Protein AF-0000000083320842 (afdb_homodimer)

Secondary structure (DSSP, 8-state):
---B-HHHHHHH--TT-EEEETTSS-EEEEETTEEEE-SSTTTTSBPB-BGGGGG--EEEE-----THHHHHHHHHHHHHHHHHHHHHHHHHHHHHHS--------/---B-HHHHHHH--TTEEEEETTSS-EEEEETTEEEE-SSTTTTSBPB-BGGGGG--EEEEE--SS---HHHHHHHHHHHHHHHHHHHHHHHHHHHHS--------

Nearest PDB structures (foldseek):
  8iav-assembly1_D  TM=3.280E-01  e=2.109E-01  Streptococcus pneumoniae R6
  4ip7-assembly1_D  TM=5.152E-01  e=1.715E+00  Homo sapiens
  8iav-assembly1_D  TM=3.487E-01  e=1.946E-01  Streptococcus pneumoniae R6
  4ip7-assembly1_D  TM=5.147E-01  e=1.619E+00  Homo sapiens
  2vgg-assembly1_A  TM=4.340E-01  e=2.211E+00  Homo sapiens

pLDDT: mean 87.92, std 16.2, range [32.59, 98.81]

Organism: Saccharibacillus brassicae (NCBI:txid2583377)

Radius of gyration: 20.64 Å; Cα contacts (8 Å, |Δi|>4): 346; chains: 2; bounding box: 32×93×51 Å

Sequence (212 aa):
MGWYTFGQMLHAIELGQVAEAADGERRMKLLPEGMVWLNGPYAGGVVRVQGYLFSDLWTIREDDPFEPALEERANWKRKQMEMLENQLFEQRARRFESPNIEEKTEMGWYTFGQMLHAIELGQVAEAADGERRMKLLPEGMVWLNGPYAGGVVRVQGYLFSDLWTIREDDPFEPALEERANWKRKQMEMLENQLFEQRARRFESPNIEEKTE

Structure (mmCIF, N/CA/C/O backbone):
data_AF-0000000083320842-model_v1
#
loop_
_entity.id
_entity.type
_entity.pdbx_description
1 polymer 'Uncharacterized protein'
#
loop_
_atom_site.group_PDB
_atom_site.id
_atom_site.type_symbol
_atom_site.label_atom_id
_atom_site.label_alt_id
_atom_site.label_comp_id
_atom_site.label_asym_id
_atom_site.label_entity_id
_atom_site.label_seq_id
_atom_site.pdbx_PDB_ins_code
_atom_site.Cartn_x
_atom_site.Cartn_y
_atom_site.Cartn_z
_atom_site.occupancy
_atom_site.B_iso_or_equiv
_atom_site.auth_seq_id
_atom_site.auth_comp_id
_atom_site.auth_asym_id
_atom_site.auth_atom_id
_atom_site.pdbx_PDB_model_num
ATOM 1 N N . MET A 1 1 ? 11.664 16.344 7 1 72.5 1 MET A N 1
ATOM 2 C CA . MET A 1 1 ? 10.641 15.312 6.844 1 72.5 1 MET A CA 1
ATOM 3 C C . MET A 1 1 ? 10.734 14.664 5.469 1 72.5 1 MET A C 1
ATOM 5 O O . MET A 1 1 ? 11.031 15.336 4.48 1 72.5 1 MET A O 1
ATOM 9 N N . GLY A 1 2 ? 10.703 13.25 5.367 1 89.81 2 GLY A N 1
ATOM 10 C CA . GLY A 1 2 ? 10.883 12.555 4.102 1 89.81 2 GLY A CA 1
ATOM 11 C C . GLY A 1 2 ? 9.578 12.336 3.357 1 89.81 2 GLY A C 1
ATOM 12 O O . GLY A 1 2 ? 8.508 12.273 3.971 1 89.81 2 GLY A O 1
ATOM 13 N N . TRP A 1 3 ? 9.609 12.562 2.137 1 95.38 3 TRP A N 1
ATOM 14 C CA . TRP A 1 3 ? 8.484 12.273 1.253 1 95.38 3 TRP A CA 1
ATOM 15 C C . TRP A 1 3 ? 8.539 10.836 0.744 1 95.38 3 TRP A C 1
ATOM 17 O O . TRP A 1 3 ? 9.617 10.336 0.408 1 95.38 3 TRP A O 1
ATOM 27 N N . TYR A 1 4 ? 7.383 10.258 0.707 1 97.5 4 TYR A N 1
ATOM 28 C CA . TYR A 1 4 ? 7.242 8.867 0.298 1 97.5 4 TYR A CA 1
ATOM 29 C C . TYR A 1 4 ? 6.207 8.719 -0.811 1 97.5 4 TYR A C 1
ATOM 31 O O . TYR A 1 4 ? 5.172 9.391 -0.792 1 97.5 4 TYR A O 1
ATOM 39 N N . THR A 1 5 ? 6.512 7.805 -1.717 1 97.75 5 THR A N 1
ATOM 40 C CA . THR A 1 5 ? 5.406 7.309 -2.527 1 97.75 5 THR A CA 1
ATOM 41 C C . THR A 1 5 ? 4.453 6.465 -1.685 1 97.75 5 THR A C 1
ATOM 43 O O . THR A 1 5 ? 4.746 6.16 -0.526 1 97.75 5 THR A O 1
ATOM 46 N N . PHE A 1 6 ? 3.303 6.152 -2.234 1 98.38 6 PHE A N 1
ATOM 47 C CA . PHE A 1 6 ? 2.311 5.371 -1.508 1 98.38 6 PHE A CA 1
ATOM 48 C C . PHE A 1 6 ? 2.904 4.047 -1.035 1 98.38 6 PHE A C 1
ATOM 50 O O . PHE A 1 6 ? 2.785 3.693 0.139 1 98.38 6 PHE A O 1
ATOM 57 N N . GLY A 1 7 ? 3.547 3.297 -1.956 1 98.19 7 GLY A N 1
ATOM 58 C CA . GLY A 1 7 ? 4.18 2.041 -1.583 1 98.19 7 GLY A CA 1
ATOM 59 C C . GLY A 1 7 ? 5.262 2.207 -0.534 1 98.19 7 GLY A C 1
ATOM 60 O O . GLY A 1 7 ? 5.332 1.434 0.423 1 98.19 7 GLY A O 1
ATOM 61 N N . GLN A 1 8 ? 6.152 3.17 -0.696 1 97.75 8 GLN A N 1
ATOM 62 C CA . GLN A 1 8 ? 7.215 3.441 0.27 1 97.75 8 GLN A CA 1
ATOM 63 C C . GLN A 1 8 ? 6.637 3.777 1.642 1 97.75 8 GLN A C 1
ATOM 65 O O . GLN A 1 8 ? 7.16 3.34 2.666 1 97.75 8 GLN A O 1
ATOM 70 N N . MET A 1 9 ? 5.566 4.566 1.583 1 98.5 9 MET A N 1
ATOM 71 C CA . MET A 1 9 ? 4.906 4.957 2.826 1 98.5 9 MET A CA 1
ATOM 72 C C . MET A 1 9 ? 4.363 3.736 3.561 1 98.5 9 MET A C 1
ATOM 74 O O . MET A 1 9 ? 4.582 3.578 4.762 1 98.5 9 MET A O 1
ATOM 78 N N . LEU A 1 10 ? 3.723 2.873 2.838 1 98.31 10 LEU A N 1
ATOM 79 C CA . LEU A 1 10 ? 3.141 1.681 3.443 1 98.31 10 LEU A CA 1
ATOM 80 C C . LEU A 1 10 ? 4.23 0.761 3.986 1 98.31 10 LEU A C 1
ATOM 82 O O . LEU A 1 10 ? 3.986 -0.02 4.91 1 98.31 10 LEU A O 1
ATOM 86 N N . HIS A 1 11 ? 5.402 0.859 3.457 1 97.25 11 HIS A N 1
ATOM 87 C CA . HIS A 1 11 ? 6.523 0.055 3.924 1 97.25 11 HIS A CA 1
ATOM 88 C C . HIS A 1 11 ? 7.125 0.633 5.199 1 97.25 11 HIS A C 1
ATOM 90 O O . HIS A 1 11 ? 7.602 -0.112 6.062 1 97.25 11 HIS A O 1
ATOM 96 N N . ALA A 1 12 ? 6.988 1.879 5.355 1 96.81 12 ALA A N 1
ATOM 97 C CA . ALA A 1 12 ? 7.734 2.562 6.41 1 96.81 12 ALA A CA 1
ATOM 98 C C . ALA A 1 12 ? 6.84 2.854 7.609 1 96.81 12 ALA A C 1
ATOM 100 O O . ALA A 1 12 ? 7.328 2.988 8.734 1 96.81 12 ALA A O 1
ATOM 101 N N . ILE A 1 13 ? 5.566 2.99 7.402 1 96.56 13 ILE A N 1
ATOM 102 C CA . ILE A 1 13 ? 4.676 3.498 8.438 1 96.56 13 ILE A CA 1
ATOM 103 C C . ILE A 1 13 ? 4.539 2.465 9.555 1 96.56 13 ILE A C 1
ATOM 105 O O . ILE A 1 13 ? 4.516 1.26 9.297 1 96.56 13 ILE A O 1
ATOM 109 N N . GLU A 1 14 ? 4.449 2.957 10.727 1 94.75 14 GLU A N 1
ATOM 110 C CA . GLU A 1 14 ? 4.277 2.107 11.906 1 94.75 14 GLU A CA 1
ATOM 111 C C . GLU A 1 14 ? 2.896 2.301 12.523 1 94.75 14 GLU A C 1
ATOM 113 O O . GLU A 1 14 ? 2.236 3.314 12.289 1 94.75 14 GLU A O 1
ATOM 118 N N . LEU A 1 15 ? 2.549 1.3 13.305 1 94.88 15 LEU A N 1
ATOM 119 C CA . LEU A 1 15 ? 1.25 1.329 13.969 1 94.88 15 LEU A CA 1
ATOM 120 C C . LEU A 1 15 ? 1.064 2.629 14.742 1 94.88 15 LEU A C 1
ATOM 122 O O . LEU A 1 15 ? 1.944 3.033 15.5 1 94.88 15 LEU A O 1
ATOM 126 N N . GLY A 1 16 ? -0.055 3.225 14.484 1 93.38 16 GLY A N 1
ATOM 127 C CA . GLY A 1 16 ? -0.404 4.434 15.219 1 93.38 16 GLY A CA 1
ATOM 128 C C . GLY A 1 16 ? 0.064 5.699 14.523 1 93.38 16 GLY A C 1
ATOM 129 O O . GLY A 1 16 ? -0.378 6.801 14.867 1 93.38 16 GLY A O 1
ATOM 130 N N . GLN A 1 17 ? 0.941 5.598 13.578 1 95.25 17 GLN A N 1
ATOM 131 C CA . GLN A 1 17 ? 1.424 6.766 12.852 1 95.25 17 GLN A CA 1
ATOM 132 C C . GLN A 1 17 ? 0.416 7.211 11.797 1 95.25 17 GLN A C 1
ATOM 134 O O . GLN A 1 17 ? -0.446 6.43 11.383 1 95.25 17 GLN A O 1
ATOM 139 N N . VAL A 1 18 ? 0.536 8.422 11.445 1 96.75 18 VAL A N 1
ATOM 140 C CA . VAL A 1 18 ? -0.376 9.055 10.5 1 96.75 18 VAL A CA 1
ATOM 141 C C . VAL A 1 18 ? 0.375 9.414 9.219 1 96.75 18 VAL A C 1
ATOM 143 O O . VAL A 1 18 ? 1.494 9.93 9.273 1 96.75 18 VAL A O 1
ATOM 146 N N . ALA A 1 19 ? -0.209 9.117 8.117 1 97.88 19 ALA A N 1
ATOM 147 C CA . ALA A 1 19 ? 0.26 9.586 6.812 1 97.88 19 ALA A CA 1
ATOM 148 C C . ALA A 1 19 ? -0.554 10.781 6.328 1 97.88 19 ALA A C 1
ATOM 150 O O . ALA A 1 19 ? -1.785 10.766 6.383 1 97.88 19 ALA A O 1
ATOM 151 N N . GLU A 1 20 ? 0.12 11.727 5.848 1 97.19 20 GLU A N 1
ATOM 152 C CA . GLU A 1 20 ? -0.525 12.914 5.289 1 97.19 20 GLU A CA 1
ATOM 153 C C . GLU A 1 20 ? -0.107 13.141 3.84 1 97.19 20 GLU A C 1
ATOM 155 O O . GLU A 1 20 ? 1.086 13.188 3.533 1 97.19 20 GLU A O 1
ATOM 160 N N . ALA A 1 21 ? -1.081 13.281 2.988 1 97.31 21 ALA A N 1
ATOM 161 C CA . ALA A 1 21 ? -0.789 13.539 1.579 1 97.31 21 ALA A CA 1
ATOM 162 C C . ALA A 1 21 ? -0.193 14.93 1.385 1 97.31 21 ALA A C 1
ATOM 164 O O . ALA A 1 21 ? -0.424 15.828 2.195 1 97.31 21 ALA A O 1
ATOM 165 N N . ALA A 1 22 ? 0.509 15.094 0.332 1 95.56 22 ALA A N 1
ATOM 166 C CA . ALA A 1 22 ? 1.183 16.359 0.019 1 95.56 22 ALA A CA 1
ATOM 167 C C . ALA A 1 22 ? 0.179 17.5 -0.104 1 95.56 22 ALA A C 1
ATOM 169 O O . ALA A 1 22 ? 0.532 18.656 0.083 1 95.56 22 ALA A O 1
ATOM 170 N N . ASP A 1 23 ? -1.055 17.109 -0.422 1 91.75 23 ASP A N 1
ATOM 171 C CA . ASP A 1 23 ? -2.07 18.156 -0.562 1 91.75 23 ASP A CA 1
ATOM 172 C C . ASP A 1 23 ? -2.494 18.688 0.801 1 91.75 23 ASP A C 1
ATOM 174 O O . ASP A 1 23 ? -3.223 19.688 0.882 1 91.75 23 ASP A O 1
ATOM 178 N N . GLY A 1 24 ? -2.123 18.062 1.891 1 91.44 24 GLY A N 1
ATOM 179 C CA . GLY A 1 24 ? -2.406 18.516 3.242 1 91.44 24 GLY A CA 1
ATOM 180 C C . GLY A 1 24 ? -3.836 18.25 3.674 1 91.44 24 GLY A C 1
ATOM 181 O O . GLY A 1 24 ? -4.246 18.641 4.766 1 91.44 24 GLY A O 1
ATOM 182 N N . GLU A 1 25 ? -4.594 17.578 2.854 1 93.62 25 GLU A N 1
ATOM 183 C CA . GLU A 1 25 ? -6.016 17.375 3.115 1 93.62 25 GLU A CA 1
ATOM 184 C C . GLU A 1 25 ? -6.32 15.93 3.471 1 93.62 25 GLU A C 1
ATOM 186 O O . GLU A 1 25 ? -7.121 15.656 4.367 1 93.62 25 GLU A O 1
ATOM 191 N N . ARG A 1 26 ? -5.668 15.086 2.887 1 97.44 26 ARG A N 1
ATOM 192 C CA . ARG A 1 26 ? -5.961 13.672 3.066 1 97.44 26 ARG A CA 1
ATOM 193 C C . ARG A 1 26 ? -5 13.031 4.066 1 97.44 26 ARG A C 1
ATOM 195 O O . ARG A 1 26 ? -3.783 13.164 3.934 1 97.44 26 ARG A O 1
ATOM 202 N N . ARG A 1 27 ? -5.578 12.367 5.066 1 97.88 27 ARG A N 1
ATOM 203 C CA . ARG A 1 27 ? -4.809 11.703 6.113 1 97.88 27 ARG A CA 1
ATOM 204 C C . ARG A 1 27 ? -5.312 10.281 6.352 1 97.88 27 ARG A C 1
ATOM 206 O O . ARG A 1 27 ? -6.52 10.039 6.324 1 97.88 27 ARG A O 1
ATOM 213 N N . MET A 1 28 ? -4.406 9.484 6.59 1 98.12 28 MET A N 1
ATOM 214 C CA . MET A 1 28 ? -4.723 8.109 6.984 1 98.12 28 MET A CA 1
ATOM 215 C C . MET A 1 28 ? -3.834 7.656 8.133 1 98.12 28 MET A C 1
ATOM 217 O O . MET A 1 28 ? -2.756 8.211 8.352 1 98.12 28 MET A O 1
ATOM 221 N N . LYS A 1 29 ? -4.316 6.719 8.836 1 97.56 29 LYS A N 1
ATOM 222 C CA . LYS A 1 29 ? -3.613 6.191 10 1 97.56 29 LYS A CA 1
ATOM 223 C C . LYS A 1 29 ? -3.531 4.668 9.953 1 97.56 29 LYS A C 1
ATOM 225 O O . LYS A 1 29 ? -4.5 4.004 9.578 1 97.56 29 LYS A O 1
ATOM 230 N N . LEU A 1 30 ? -2.371 4.191 10.367 1 97.12 30 LEU A N 1
ATOM 231 C CA . LEU A 1 30 ? -2.256 2.738 10.453 1 97.12 30 LEU A CA 1
ATOM 232 C C . LEU A 1 30 ? -2.781 2.23 11.789 1 97.12 30 LEU A C 1
ATOM 234 O O . LEU A 1 30 ? -2.248 2.58 12.844 1 97.12 30 LEU A O 1
ATOM 238 N N . LEU A 1 31 ? -3.779 1.475 11.695 1 95.44 31 LEU A N 1
ATOM 239 C CA . LEU A 1 31 ? -4.371 0.757 12.812 1 95.44 31 LEU A CA 1
ATOM 240 C C . LEU A 1 31 ? -4.27 -0.751 12.609 1 95.44 31 LEU A C 1
ATOM 242 O O . LEU A 1 31 ? -3.908 -1.213 11.531 1 95.44 31 LEU A O 1
ATOM 246 N N . PRO A 1 32 ? -4.508 -1.527 13.664 1 94.31 32 PRO A N 1
ATOM 247 C CA . PRO A 1 32 ? -4.41 -2.98 13.508 1 94.31 32 PRO A CA 1
ATOM 248 C C . PRO A 1 32 ? -5.301 -3.518 12.391 1 94.31 32 PRO A C 1
ATOM 250 O O . PRO A 1 32 ? -4.938 -4.484 11.719 1 94.31 32 PRO A O 1
ATOM 253 N N . GLU A 1 33 ? -6.422 -2.922 12.164 1 96.44 33 GLU A N 1
ATOM 254 C CA . GLU A 1 33 ? -7.359 -3.389 11.148 1 96.44 33 GLU A CA 1
ATOM 255 C C . GLU A 1 33 ? -6.867 -3.051 9.75 1 96.44 33 GLU A C 1
ATOM 257 O O . GLU A 1 33 ? -7.34 -3.621 8.766 1 96.44 33 GLU A O 1
ATOM 262 N N . GLY A 1 34 ? -5.965 -2.084 9.617 1 97.75 34 GLY A N 1
ATOM 263 C CA . GLY A 1 34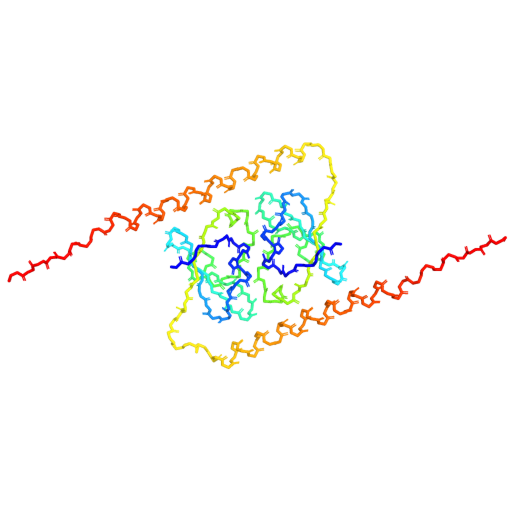 ? -5.43 -1.646 8.336 1 97.75 34 GLY A CA 1
ATOM 264 C C . GLY A 1 34 ? -5.234 -0.143 8.25 1 97.75 34 GLY A C 1
ATOM 265 O O . GLY A 1 34 ? -5.176 0.538 9.281 1 97.75 34 GLY A O 1
ATOM 266 N N . MET A 1 35 ? -4.945 0.377 7.09 1 98.44 35 MET A N 1
ATOM 267 C CA . MET A 1 35 ? -4.875 1.818 6.867 1 98.44 35 MET A CA 1
ATOM 268 C C . MET A 1 35 ? -6.27 2.432 6.832 1 98.44 35 MET A C 1
ATOM 270 O O . MET A 1 35 ? -7.113 2.023 6.027 1 98.44 35 MET A O 1
ATOM 274 N N . VAL A 1 36 ? -6.477 3.418 7.668 1 98.62 36 VAL A N 1
ATOM 275 C CA . VAL A 1 36 ? -7.809 3.994 7.797 1 98.62 36 VAL A CA 1
ATOM 276 C C . VAL A 1 36 ? -7.766 5.484 7.461 1 98.62 36 VAL A C 1
ATOM 278 O O . VAL A 1 36 ? -6.895 6.211 7.949 1 98.62 36 VAL A O 1
ATOM 281 N N . TRP A 1 37 ? -8.711 5.859 6.645 1 98.62 37 TRP A N 1
ATOM 282 C CA . TRP A 1 37 ? -8.859 7.285 6.371 1 98.62 37 TRP A CA 1
ATOM 283 C C . TRP A 1 37 ? -9.281 8.039 7.625 1 98.62 37 TRP A C 1
ATOM 285 O O . TRP A 1 37 ? -10.195 7.621 8.328 1 98.62 37 TRP A O 1
ATOM 295 N N . LEU A 1 38 ? -8.68 9.164 7.852 1 97.31 38 LEU A N 1
ATOM 296 C CA . LEU A 1 38 ? -9.023 9.961 9.023 1 97.31 38 LEU A CA 1
ATOM 297 C C . LEU A 1 38 ? -10.023 11.055 8.664 1 97.31 38 LEU A C 1
ATOM 299 O O . LEU A 1 38 ? -10.719 11.578 9.539 1 97.31 38 LEU A O 1
ATOM 303 N N . ASN A 1 39 ? -10.062 11.414 7.43 1 96.75 39 ASN A N 1
ATOM 304 C CA . ASN A 1 39 ? -10.93 12.5 6.988 1 96.75 39 ASN A CA 1
ATOM 305 C C . ASN A 1 39 ? -11.445 12.266 5.57 1 96.75 39 ASN A C 1
ATOM 307 O O . ASN A 1 39 ? -11.148 11.242 4.957 1 96.75 39 ASN A O 1
ATOM 311 N N . GLY A 1 40 ? -12.398 13.211 5.133 1 93.62 40 GLY A N 1
ATOM 312 C CA . GLY A 1 40 ? -12.969 13.078 3.803 1 93.62 40 GLY A CA 1
ATOM 313 C C . GLY A 1 40 ? -14.195 12.188 3.762 1 93.62 40 GLY A C 1
ATOM 314 O O . GLY A 1 40 ? -14.68 11.742 4.805 1 93.62 40 GLY A O 1
ATOM 315 N N . PRO A 1 41 ? -14.609 11.883 2.592 1 94.19 41 PRO A N 1
ATOM 316 C CA . PRO A 1 41 ? -15.852 11.133 2.426 1 94.19 41 PRO A CA 1
ATOM 317 C C . PRO A 1 41 ? -15.742 9.688 2.908 1 94.19 41 PRO A C 1
ATOM 319 O O . PRO A 1 41 ? -16.766 9.062 3.223 1 94.19 41 PRO A O 1
ATOM 322 N N . TYR A 1 42 ? -14.57 9.188 3.023 1 95.44 42 TYR A N 1
ATOM 323 C CA . TYR A 1 42 ? -14.391 7.793 3.414 1 95.44 42 TYR A CA 1
ATOM 324 C C . TYR A 1 42 ? -13.812 7.691 4.82 1 95.44 42 TYR A C 1
ATOM 326 O O . TYR A 1 42 ? -13.289 6.645 5.211 1 95.44 42 TYR A O 1
ATOM 334 N N . ALA A 1 43 ? -13.906 8.742 5.539 1 97.12 43 ALA A N 1
ATOM 335 C CA . ALA A 1 43 ? -13.375 8.773 6.898 1 97.12 43 ALA A CA 1
ATOM 336 C C . ALA A 1 43 ? -13.867 7.578 7.707 1 97.12 43 ALA A C 1
ATOM 338 O O . ALA A 1 43 ? -15.055 7.246 7.676 1 97.12 43 ALA A O 1
ATOM 339 N N . GLY A 1 44 ? -12.875 6.973 8.383 1 97.5 44 GLY A N 1
ATOM 340 C CA . GLY A 1 44 ? -13.211 5.828 9.211 1 97.5 44 GLY A CA 1
ATOM 341 C C . GLY A 1 44 ? -13.148 4.508 8.469 1 97.5 44 GLY A C 1
ATOM 342 O O . GLY A 1 44 ? -13.141 3.441 9.086 1 97.5 44 GLY A O 1
ATOM 343 N N . GLY A 1 45 ? -13.148 4.562 7.133 1 98.12 45 GLY A N 1
ATOM 344 C CA . GLY A 1 45 ? -13.078 3.355 6.324 1 98.12 45 GLY A CA 1
ATOM 345 C C . GLY A 1 45 ? -11.656 2.953 5.984 1 98.12 45 GLY A C 1
ATOM 346 O O . GLY A 1 45 ? -10.75 3.789 5.996 1 98.12 45 GLY A O 1
ATOM 347 N N . VAL A 1 46 ? -11.516 1.693 5.68 1 98.69 46 VAL A N 1
ATOM 348 C CA . VAL A 1 46 ? -10.211 1.181 5.281 1 98.69 46 VAL A CA 1
ATOM 349 C C . VAL A 1 46 ? -9.867 1.669 3.875 1 98.69 46 VAL A C 1
ATOM 351 O O . VAL A 1 46 ? -10.719 1.648 2.982 1 98.69 46 VAL A O 1
ATOM 354 N N . VAL A 1 47 ? -8.688 2.076 3.705 1 98.81 47 VAL A N 1
ATOM 355 C CA . VAL A 1 47 ? -8.211 2.646 2.447 1 98.81 47 VAL A CA 1
ATOM 356 C C . VAL A 1 47 ? -8.273 1.59 1.346 1 98.81 47 VAL A C 1
ATOM 358 O O . VAL A 1 47 ? -7.832 0.453 1.542 1 98.81 47 VAL A O 1
ATOM 361 N N . ARG A 1 48 ? -8.828 1.958 0.223 1 98.69 48 ARG A N 1
ATOM 362 C CA . ARG A 1 48 ? -8.75 1.162 -0.998 1 98.69 48 ARG A CA 1
ATOM 363 C C . ARG A 1 48 ? -7.574 1.606 -1.865 1 98.69 48 ARG A C 1
ATOM 365 O O . ARG A 1 48 ? -7.336 2.805 -2.031 1 98.69 48 ARG A O 1
ATOM 372 N N . VAL A 1 49 ? -6.863 0.639 -2.398 1 98.69 49 VAL A N 1
ATOM 373 C CA . VAL A 1 49 ? -5.684 0.97 -3.189 1 98.69 49 VAL A CA 1
ATOM 374 C C . VAL A 1 49 ? -6.105 1.423 -4.586 1 98.69 49 VAL A C 1
ATOM 376 O O . VAL A 1 49 ? -5.867 0.722 -5.57 1 98.69 49 VAL A O 1
ATOM 379 N N . GLN A 1 50 ? -6.621 2.6 -4.621 1 98.06 50 GLN A N 1
ATOM 380 C CA . GLN A 1 50 ? -7.066 3.211 -5.871 1 98.06 50 GLN A CA 1
ATOM 381 C C . GLN A 1 50 ? -5.879 3.707 -6.691 1 98.06 50 GLN A C 1
ATOM 383 O O . GLN A 1 50 ? -4.82 4.016 -6.141 1 98.06 50 GLN A O 1
ATOM 388 N N . GLY A 1 51 ? -6.082 3.83 -7.941 1 96.75 51 GLY A N 1
ATOM 389 C CA . GLY A 1 51 ? -5.023 4.176 -8.875 1 96.75 51 GLY A CA 1
ATOM 390 C C . GLY A 1 51 ? -4.355 5.5 -8.555 1 96.75 51 GLY A C 1
ATOM 391 O O . GLY A 1 51 ? -3.139 5.641 -8.695 1 96.75 51 GLY A O 1
ATOM 392 N N . TYR A 1 52 ? -5.129 6.445 -8.117 1 95.88 52 TYR A N 1
ATOM 393 C CA . TYR A 1 52 ? -4.59 7.781 -7.898 1 95.88 52 TYR A CA 1
ATOM 394 C C . TYR A 1 52 ? -3.6 7.789 -6.738 1 95.88 52 TYR A C 1
ATOM 396 O O . TYR A 1 52 ? -2.756 8.68 -6.641 1 95.88 52 TYR A O 1
ATOM 404 N N . LEU A 1 53 ? -3.652 6.855 -5.871 1 97.38 53 LEU A N 1
ATOM 405 C CA . LEU A 1 53 ? -2.756 6.812 -4.719 1 97.38 53 LEU A CA 1
ATOM 406 C C . LEU A 1 53 ? -1.312 6.598 -5.164 1 97.38 53 LEU A C 1
ATOM 408 O O . LEU A 1 53 ? -0.378 6.992 -4.461 1 97.38 53 LEU A O 1
ATOM 412 N N . PHE A 1 54 ? -1.085 6.039 -6.34 1 96.75 54 PHE A N 1
ATOM 413 C CA . PHE A 1 54 ? 0.25 5.75 -6.848 1 96.75 54 PHE A CA 1
ATOM 414 C C . PHE A 1 54 ? 0.936 7.027 -7.32 1 96.75 54 PHE A C 1
ATOM 416 O O . PHE A 1 54 ? 2.146 7.039 -7.555 1 96.75 54 PHE A O 1
ATOM 423 N N . SER A 1 55 ? 0.212 8.047 -7.398 1 96 55 SER A N 1
ATOM 424 C CA . SER A 1 55 ? 0.782 9.312 -7.848 1 96 55 SER A CA 1
ATOM 425 C C . SER A 1 55 ? 0.811 10.344 -6.715 1 96 55 SER A C 1
ATOM 427 O O . SER A 1 55 ? 0.993 11.531 -6.961 1 96 55 SER A O 1
ATOM 429 N N . ASP A 1 56 ? 0.578 9.953 -5.559 1 96.62 56 ASP A N 1
ATOM 430 C CA . ASP A 1 56 ? 0.576 10.859 -4.414 1 96.62 56 ASP A CA 1
ATOM 431 C C . ASP A 1 56 ? 1.865 10.727 -3.605 1 96.62 56 ASP A C 1
ATOM 433 O O . ASP A 1 56 ? 2.379 9.617 -3.424 1 96.62 56 ASP A O 1
ATOM 437 N N . LEU A 1 57 ? 2.262 11.797 -3.041 1 97.69 57 LEU A N 1
ATOM 438 C CA . LEU A 1 57 ? 3.338 11.812 -2.057 1 97.69 57 LEU A CA 1
ATOM 439 C C . LEU A 1 57 ? 2.777 11.922 -0.642 1 97.69 57 LEU A C 1
ATOM 441 O O . LEU A 1 57 ? 1.754 12.57 -0.426 1 97.69 57 LEU A O 1
ATOM 445 N N . TRP A 1 58 ? 3.445 11.383 0.198 1 97.69 58 TRP A N 1
ATOM 446 C CA . TRP A 1 58 ? 2.99 11.328 1.583 1 97.69 58 TRP A CA 1
ATOM 447 C C . TRP A 1 58 ? 4.133 11.648 2.545 1 97.69 58 TRP A C 1
ATOM 449 O O . TRP A 1 58 ? 5.301 11.438 2.219 1 97.69 58 TRP A O 1
ATOM 459 N N . THR A 1 59 ? 3.842 12.117 3.715 1 97.31 59 THR A N 1
ATOM 460 C CA . THR A 1 59 ? 4.719 12.172 4.879 1 97.31 59 THR A CA 1
ATOM 461 C C . THR A 1 59 ? 4.148 11.328 6.023 1 97.31 59 THR A C 1
ATOM 463 O O . THR A 1 59 ? 2.957 11.023 6.043 1 97.31 59 THR A O 1
ATOM 466 N N . ILE A 1 60 ? 4.965 10.945 6.852 1 96.94 60 ILE A N 1
ATOM 467 C CA . ILE A 1 60 ? 4.562 10.18 8.023 1 96.94 60 ILE A CA 1
ATOM 468 C C . ILE A 1 60 ? 4.836 10.984 9.289 1 96.94 60 ILE A C 1
ATOM 470 O O . ILE A 1 60 ? 5.906 11.578 9.438 1 96.94 60 ILE A O 1
ATOM 474 N N . ARG A 1 61 ? 3.898 10.992 10.141 1 94 61 ARG A N 1
ATOM 475 C CA . ARG A 1 61 ? 4.074 11.688 11.414 1 94 61 ARG A CA 1
ATOM 476 C C . ARG A 1 61 ? 3.504 10.867 12.57 1 94 61 ARG A C 1
ATOM 478 O O . ARG A 1 61 ? 2.705 9.953 12.352 1 94 61 ARG A O 1
ATOM 485 N N . GLU A 1 62 ? 4.094 11.211 13.719 1 91.19 62 GLU A N 1
ATOM 486 C CA . GLU A 1 62 ? 3.531 10.617 14.93 1 91.19 62 GLU A CA 1
ATOM 487 C C . GLU A 1 62 ? 2.189 11.258 15.289 1 91.19 62 GLU A C 1
ATOM 489 O O . GLU A 1 62 ? 2.021 12.469 15.156 1 91.19 62 GLU A O 1
ATOM 494 N N . ASP A 1 63 ? 1.268 10.312 15.484 1 82.75 63 ASP A N 1
ATOM 495 C CA . ASP A 1 63 ? 0.059 10.898 16.062 1 82.75 63 ASP A CA 1
ATOM 496 C C . ASP A 1 63 ? 0.283 11.305 17.516 1 82.75 63 ASP A C 1
ATOM 498 O O . ASP A 1 63 ? 1.426 11.461 17.953 1 82.75 63 ASP A O 1
ATOM 502 N N . ASP A 1 64 ? -0.694 10.992 18.516 1 69.44 64 ASP A N 1
ATOM 503 C CA . ASP A 1 64 ? -0.501 11.281 19.922 1 69.44 64 ASP A CA 1
ATOM 504 C C . ASP A 1 64 ? 0.463 10.289 20.562 1 69.44 64 ASP A C 1
ATOM 506 O O . ASP A 1 64 ? 0.215 9.078 20.562 1 69.44 64 ASP A O 1
ATOM 510 N N . PRO A 1 65 ? 1.729 10.758 20.875 1 63.31 65 PRO A N 1
ATOM 511 C CA . PRO A 1 65 ? 2.781 9.883 21.391 1 63.31 65 PRO A CA 1
ATOM 512 C C . PRO A 1 65 ? 2.387 9.195 22.688 1 63.31 65 PRO A C 1
ATOM 514 O O . PRO A 1 65 ? 3.244 8.641 23.391 1 63.31 65 PRO A O 1
ATOM 517 N N . PHE A 1 66 ? 1.209 9.039 23.047 1 56.81 66 PHE A N 1
ATOM 518 C CA . PHE A 1 66 ? 1.01 8.461 24.375 1 56.81 66 PHE A CA 1
ATOM 519 C C . PHE A 1 66 ? 1.546 7.039 24.438 1 56.81 66 PHE A C 1
ATOM 521 O O . PHE A 1 66 ? 1.619 6.355 23.406 1 56.81 66 PHE A O 1
ATOM 528 N N . GLU A 1 67 ? 2.168 6.539 25.641 1 61.66 67 GLU A N 1
ATOM 529 C CA . GLU A 1 67 ? 2.9 5.383 26.156 1 61.66 67 GLU A CA 1
ATOM 530 C C . GLU A 1 67 ? 2.277 4.078 25.672 1 61.66 67 GLU A C 1
ATOM 532 O O . GLU A 1 67 ? 2.984 3.182 25.203 1 61.66 67 GLU A O 1
ATOM 537 N N . PRO A 1 68 ? 1.062 3.666 26.047 1 59.94 68 PRO A N 1
ATOM 538 C CA . PRO A 1 68 ? 0.536 2.354 25.672 1 59.94 68 PRO A CA 1
ATOM 539 C C . PRO A 1 68 ? 0.68 2.068 24.172 1 59.94 68 PRO A C 1
ATOM 541 O O . PRO A 1 68 ? 0.939 0.928 23.781 1 59.94 68 PRO A O 1
ATOM 544 N N . ALA A 1 69 ? 0.96 3.07 23.469 1 69.75 69 ALA A N 1
ATOM 545 C CA . ALA A 1 69 ? 1.005 2.943 22.016 1 69.75 69 ALA A CA 1
ATOM 546 C C . ALA A 1 69 ? 2.367 2.436 21.547 1 69.75 69 ALA A C 1
ATOM 548 O O . ALA A 1 69 ? 2.453 1.657 20.594 1 69.75 69 ALA A O 1
ATOM 549 N N . LEU A 1 70 ? 3.283 2.646 22.469 1 80.12 70 LEU A N 1
ATOM 550 C CA . LEU A 1 70 ? 4.625 2.236 22.078 1 80.12 70 LEU A CA 1
ATOM 551 C C . LEU A 1 70 ? 4.797 0.727 22.203 1 80.12 70 LEU A C 1
ATOM 553 O O . LEU A 1 70 ? 5.406 0.087 21.344 1 80.12 70 LEU A O 1
ATOM 557 N N . GLU A 1 71 ? 4.23 0.258 23.359 1 85.81 71 GLU A N 1
ATOM 558 C CA . GLU A 1 71 ? 4.34 -1.182 23.562 1 85.81 71 GLU A CA 1
ATOM 559 C C . GLU A 1 71 ? 3.514 -1.954 22.547 1 85.81 71 GLU A C 1
ATOM 561 O O . GLU A 1 71 ? 3.963 -2.975 22.016 1 85.81 71 GLU A O 1
ATOM 566 N N . GLU A 1 72 ? 2.361 -1.484 22.391 1 89.69 72 GLU A N 1
ATOM 567 C CA . GLU A 1 72 ? 1.5 -2.117 21.391 1 89.69 72 GLU A CA 1
ATOM 568 C C . GLU A 1 72 ? 2.135 -2.076 20 1 89.69 72 GLU A C 1
ATOM 570 O O . GLU A 1 72 ? 2.09 -3.064 19.266 1 89.69 72 GLU A O 1
ATOM 575 N N . ARG A 1 73 ? 2.734 -1.021 19.688 1 92 73 ARG A N 1
ATOM 576 C CA . ARG A 1 73 ? 3.424 -0.856 18.422 1 92 73 ARG A CA 1
ATOM 577 C C . ARG A 1 73 ? 4.586 -1.838 18.297 1 92 73 ARG A C 1
ATOM 579 O O . ARG A 1 73 ? 4.758 -2.473 17.25 1 92 73 ARG A O 1
ATOM 586 N N . ALA A 1 74 ? 5.328 -1.909 19.359 1 91.25 74 ALA A N 1
ATOM 587 C CA . ALA A 1 74 ? 6.469 -2.82 19.359 1 91.25 74 ALA A CA 1
ATOM 588 C C . ALA A 1 74 ? 6.016 -4.266 19.188 1 91.25 74 ALA A C 1
ATOM 590 O O . ALA A 1 74 ? 6.621 -5.031 18.438 1 91.25 74 ALA A O 1
ATOM 591 N N . ASN A 1 75 ? 4.996 -4.621 19.906 1 93.88 75 ASN A N 1
ATOM 592 C CA . ASN A 1 75 ? 4.465 -5.977 19.812 1 93.88 75 ASN A CA 1
ATOM 593 C C . ASN A 1 75 ? 3.928 -6.277 18.422 1 93.88 75 ASN A C 1
ATOM 595 O O . ASN A 1 75 ? 4.156 -7.359 17.891 1 93.88 75 ASN A O 1
ATOM 599 N N . TRP A 1 76 ? 3.236 -5.371 17.922 1 93.06 76 TRP A N 1
ATOM 600 C CA . TRP A 1 76 ? 2.691 -5.504 16.578 1 93.06 76 TRP A CA 1
ATOM 601 C C . TRP A 1 76 ? 3.807 -5.707 15.555 1 93.06 76 TRP A C 1
ATOM 603 O O . TRP A 1 76 ? 3.725 -6.602 14.711 1 93.06 76 TRP A O 1
ATOM 613 N N . LYS A 1 77 ? 4.789 -4.898 15.664 1 94.56 77 LYS A N 1
ATOM 614 C CA . LYS A 1 77 ? 5.914 -4.977 14.742 1 94.56 77 LYS A CA 1
ATOM 615 C C . LYS A 1 77 ? 6.621 -6.328 14.852 1 94.56 77 LYS A C 1
ATOM 617 O O . LYS A 1 77 ? 6.965 -6.938 13.836 1 94.56 77 LYS A O 1
ATOM 622 N N . ARG A 1 78 ? 6.844 -6.73 16.016 1 94.94 78 ARG A N 1
ATOM 623 C CA . ARG A 1 78 ? 7.492 -8.016 16.25 1 94.94 78 ARG A CA 1
ATOM 624 C C . ARG A 1 78 ? 6.699 -9.148 15.617 1 94.94 78 ARG A C 1
ATOM 626 O O . ARG A 1 78 ? 7.27 -10.008 14.938 1 94.94 78 ARG A O 1
ATOM 633 N N . LYS A 1 79 ? 5.465 -9.125 15.898 1 95.31 79 LYS A N 1
ATOM 634 C CA . LYS A 1 79 ? 4.605 -10.164 15.344 1 95.31 79 LYS A CA 1
ATOM 635 C C . LYS A 1 79 ? 4.641 -10.148 13.82 1 95.31 79 LYS A C 1
ATOM 637 O O . LYS A 1 79 ? 4.711 -11.203 13.18 1 95.31 79 LYS A O 1
ATOM 642 N N . GLN A 1 80 ? 4.629 -8.992 13.242 1 95.12 80 GLN A N 1
ATOM 643 C CA . GLN A 1 80 ? 4.695 -8.859 11.789 1 95.12 80 GLN A CA 1
ATOM 644 C C . GLN A 1 80 ? 6 -9.438 11.242 1 95.12 80 GLN A C 1
ATOM 646 O O . GLN A 1 80 ? 5.992 -10.188 10.266 1 95.12 80 GLN A O 1
ATOM 651 N N . MET A 1 81 ? 7.055 -9.086 11.867 1 95.56 81 MET A N 1
ATOM 652 C CA . MET A 1 81 ? 8.367 -9.555 11.422 1 95.56 81 MET A CA 1
ATOM 653 C C . MET A 1 81 ? 8.461 -11.078 11.516 1 95.56 81 MET A C 1
ATOM 655 O O . MET A 1 81 ? 8.992 -11.719 10.609 1 95.56 81 MET A O 1
ATOM 659 N N . GLU A 1 82 ? 8.008 -11.547 12.555 1 95.88 82 GLU A N 1
ATOM 660 C CA . GLU A 1 82 ? 8.023 -13 12.742 1 95.88 82 GLU A CA 1
ATOM 661 C C . GLU A 1 82 ? 7.223 -13.703 11.656 1 95.88 82 GLU A C 1
ATOM 663 O O . GLU A 1 82 ? 7.664 -14.719 11.109 1 95.88 82 GLU A O 1
ATOM 668 N N . MET A 1 83 ? 6.062 -13.172 11.438 1 95.56 83 MET A N 1
ATOM 669 C CA . MET A 1 83 ? 5.215 -13.781 10.414 1 95.56 83 MET A CA 1
ATOM 670 C C . MET A 1 83 ? 5.883 -13.727 9.047 1 95.56 83 MET A C 1
ATOM 672 O O . MET A 1 83 ? 5.863 -14.711 8.305 1 95.56 83 MET A O 1
ATOM 676 N N . LEU A 1 84 ? 6.48 -12.648 8.688 1 95.94 84 LEU A N 1
ATOM 677 C CA . LEU A 1 84 ? 7.195 -12.484 7.43 1 95.94 84 LEU A CA 1
ATOM 678 C C . LEU A 1 84 ? 8.375 -13.445 7.336 1 95.94 84 LEU A C 1
ATOM 680 O O . LEU A 1 84 ? 8.57 -14.102 6.312 1 95.94 84 LEU A O 1
ATOM 684 N N . GLU A 1 85 ? 9.125 -13.539 8.383 1 94.88 85 GLU A N 1
ATOM 685 C CA . GLU A 1 85 ? 10.281 -14.438 8.422 1 94.88 85 GLU A CA 1
ATOM 686 C C . GLU A 1 85 ? 9.859 -15.891 8.242 1 94.88 85 GLU A C 1
ATOM 688 O O . GLU A 1 85 ? 10.531 -16.656 7.543 1 94.88 85 GLU A O 1
ATOM 693 N N . ASN A 1 86 ? 8.867 -16.234 8.891 1 95.06 86 ASN A N 1
ATOM 694 C CA . ASN A 1 86 ? 8.359 -17.594 8.766 1 95.06 86 ASN A CA 1
ATOM 695 C C . ASN A 1 86 ? 7.965 -17.922 7.324 1 95.06 86 ASN A C 1
ATOM 697 O O . ASN A 1 86 ? 8.266 -19 6.82 1 95.06 86 ASN A O 1
ATOM 701 N N . GLN A 1 87 ? 7.262 -16.984 6.715 1 94.38 87 GLN A N 1
ATOM 702 C CA . GLN A 1 87 ? 6.895 -17.188 5.316 1 94.38 87 GLN A CA 1
ATOM 703 C C . GLN A 1 87 ? 8.133 -17.312 4.434 1 94.38 87 GLN A C 1
ATOM 705 O O . GLN A 1 87 ? 8.188 -18.172 3.547 1 94.38 87 GLN A O 1
ATOM 710 N N . LEU A 1 88 ? 9.062 -16.5 4.695 1 92.38 88 LEU A N 1
ATOM 711 C CA . LEU A 1 88 ? 10.297 -16.531 3.912 1 92.38 88 LEU A CA 1
ATOM 712 C C . LEU A 1 88 ? 11.016 -17.859 4.086 1 92.38 88 LEU A C 1
ATOM 714 O O . LEU A 1 88 ? 11.492 -18.453 3.111 1 92.38 88 LEU A O 1
ATOM 718 N N . PHE A 1 89 ? 11.078 -18.297 5.277 1 91.62 89 PHE A N 1
ATOM 719 C CA . PHE A 1 89 ? 11.711 -19.562 5.582 1 91.62 89 PHE A CA 1
ATOM 720 C C . PHE A 1 89 ? 11 -20.719 4.875 1 91.62 89 PHE A C 1
ATOM 722 O O . PHE A 1 89 ? 11.641 -21.594 4.297 1 91.62 89 PHE A O 1
ATOM 729 N N . GLU A 1 90 ? 9.734 -20.641 4.93 1 90.75 90 GLU A N 1
ATOM 730 C CA . GLU A 1 90 ? 8.945 -21.672 4.258 1 90.75 90 GLU A CA 1
ATOM 731 C C . GLU A 1 90 ? 9.219 -21.688 2.758 1 90.75 90 GLU A C 1
ATOM 733 O O . GLU A 1 90 ? 9.344 -22.75 2.154 1 90.75 90 GLU A O 1
ATOM 738 N N . GLN A 1 91 ? 9.336 -20.594 2.158 1 89.38 91 GLN A N 1
ATOM 739 C CA . GLN A 1 91 ? 9.586 -20.516 0.723 1 89.38 91 GLN A CA 1
ATOM 740 C C . GLN A 1 91 ? 10.992 -21 0.381 1 89.38 91 GLN A C 1
ATOM 742 O O . GLN A 1 91 ? 11.195 -21.656 -0.644 1 89.38 91 GLN A O 1
ATOM 747 N N . ARG A 1 92 ? 11.883 -20.734 1.214 1 87.38 92 ARG A N 1
ATOM 748 C CA . ARG A 1 92 ? 13.25 -21.203 1.012 1 87.38 92 ARG A CA 1
ATOM 749 C C . ARG A 1 92 ? 13.336 -22.719 1.144 1 87.38 92 ARG A C 1
ATOM 751 O O . ARG A 1 92 ? 14.039 -23.375 0.375 1 87.38 92 ARG A O 1
ATOM 758 N N . ALA A 1 93 ? 12.648 -23.266 2.121 1 86.94 93 ALA A N 1
ATOM 759 C CA . ALA A 1 93 ? 12.625 -24.719 2.34 1 86.94 93 ALA A CA 1
ATOM 760 C C . ALA A 1 93 ? 12.016 -25.438 1.144 1 86.94 93 ALA A C 1
ATOM 762 O O . ALA A 1 93 ? 12.492 -26.516 0.753 1 86.94 93 ALA A O 1
ATOM 763 N N . ARG A 1 94 ? 10.984 -24.891 0.6 1 83.19 94 ARG A N 1
ATOM 764 C CA . ARG A 1 94 ? 10.305 -25.484 -0.554 1 83.19 94 ARG A CA 1
ATOM 765 C C . ARG A 1 94 ? 11.234 -25.531 -1.764 1 83.19 94 ARG A C 1
ATOM 767 O O . ARG A 1 94 ? 11.141 -26.438 -2.594 1 83.19 94 ARG A O 1
ATOM 774 N N . ARG A 1 95 ? 12.055 -24.578 -1.909 1 76.56 95 ARG A N 1
ATOM 775 C CA . ARG A 1 95 ? 13.008 -24.547 -3.014 1 76.56 95 ARG A CA 1
ATOM 776 C C . ARG A 1 95 ? 14.047 -25.641 -2.875 1 76.56 95 ARG A C 1
ATOM 778 O O . ARG A 1 95 ? 14.562 -26.156 -3.875 1 76.56 95 ARG A O 1
ATOM 785 N N . PHE A 1 96 ? 14.297 -26.047 -1.713 1 76.56 96 PHE A N 1
ATOM 786 C CA . PHE A 1 96 ? 15.281 -27.094 -1.458 1 76.56 96 PHE A CA 1
ATOM 787 C C . PHE A 1 96 ? 14.633 -28.469 -1.507 1 76.56 96 PHE A C 1
ATOM 789 O O . PHE A 1 96 ? 15.297 -29.453 -1.825 1 76.56 96 PHE A O 1
ATOM 796 N N . GLU A 1 97 ? 13.328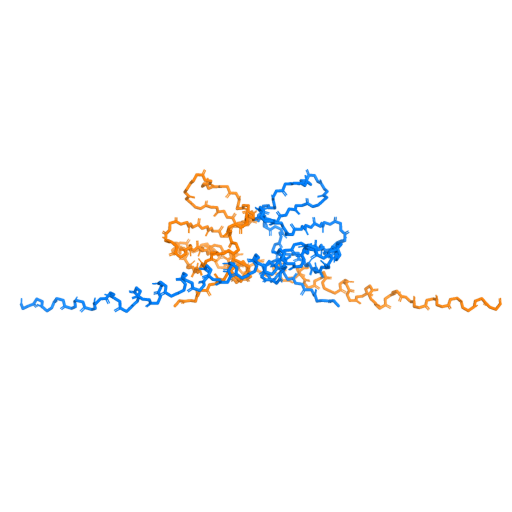 -28.672 -1.118 1 68.38 97 GLU A N 1
ATOM 797 C CA . GLU A 1 97 ? 12.641 -29.953 -1.146 1 68.38 97 GLU A CA 1
ATOM 798 C C . GLU A 1 97 ? 12.258 -30.344 -2.57 1 68.38 97 GLU A C 1
ATOM 800 O O . GLU A 1 97 ? 12.023 -31.516 -2.859 1 68.38 97 GLU A O 1
ATOM 805 N N . SER A 1 98 ? 11.898 -29.516 -3.504 1 59.53 98 SER A N 1
ATOM 806 C CA . SER A 1 98 ? 11.586 -29.953 -4.859 1 59.53 98 SER A CA 1
ATOM 807 C C . SER A 1 98 ? 12.773 -30.641 -5.508 1 59.53 98 SER A C 1
ATOM 809 O O . SER A 1 98 ? 13.734 -29.984 -5.918 1 59.53 98 SER A O 1
ATOM 811 N N . PRO A 1 99 ? 12.938 -31.906 -5.176 1 53.09 99 PRO A N 1
ATOM 812 C CA . PRO A 1 99 ? 13.977 -32.75 -5.766 1 53.09 99 PRO A CA 1
ATOM 813 C C . PRO A 1 99 ? 13.945 -32.75 -7.293 1 53.09 99 PRO A C 1
ATOM 815 O O . PRO A 1 99 ? 12.891 -32.562 -7.891 1 53.09 99 PRO A O 1
ATOM 818 N N . ASN A 1 100 ? 14.977 -32.312 -8.023 1 48.81 100 ASN A N 1
ATOM 819 C CA . ASN A 1 100 ? 15.227 -32.75 -9.391 1 48.81 100 ASN A CA 1
ATOM 820 C C . ASN A 1 100 ? 14.898 -34.25 -9.555 1 48.81 100 ASN A C 1
ATOM 822 O O . ASN A 1 100 ? 15.727 -35.094 -9.25 1 48.81 100 ASN A O 1
ATOM 826 N N . ILE A 1 101 ? 13.758 -34.75 -9.312 1 44.72 101 ILE A N 1
ATOM 827 C CA . ILE A 1 101 ? 13.508 -36.094 -9.812 1 44.72 101 ILE A CA 1
ATOM 828 C C . ILE A 1 101 ? 13.695 -36.125 -11.328 1 44.72 101 ILE A C 1
ATOM 830 O O . ILE A 1 101 ? 12.859 -35.625 -12.07 1 44.72 101 ILE A O 1
ATOM 834 N N . GLU A 1 102 ? 14.812 -35.812 -11.859 1 43.59 102 GLU A N 1
ATOM 835 C CA . GLU A 1 102 ? 15.211 -36.375 -13.148 1 43.59 102 GLU A CA 1
ATOM 836 C C . GLU A 1 102 ? 14.852 -37.844 -13.227 1 43.59 102 GLU A C 1
ATOM 838 O O . GLU A 1 102 ? 15.445 -38.688 -12.539 1 43.59 102 GLU A O 1
ATOM 843 N N . GLU A 1 103 ? 13.586 -38.219 -13.328 1 42.62 103 GLU A N 1
ATOM 844 C CA . GLU A 1 103 ? 13.281 -39.531 -13.867 1 42.62 103 GLU A CA 1
ATOM 845 C C . GLU A 1 103 ? 14.109 -39.844 -15.117 1 42.62 103 GLU A C 1
ATOM 847 O O . GLU A 1 103 ? 13.961 -39.156 -16.141 1 42.62 103 GLU A O 1
ATOM 852 N N . LYS A 1 104 ? 15.312 -40.281 -14.977 1 45.31 104 LYS A N 1
ATOM 853 C CA . LYS A 1 104 ? 16.031 -41.062 -15.977 1 45.31 104 LYS A CA 1
ATOM 854 C C . LYS A 1 104 ? 15.133 -42.156 -16.547 1 45.31 104 LYS A C 1
ATOM 856 O O . LYS A 1 104 ? 14.859 -43.156 -15.875 1 45.31 104 LYS A O 1
ATOM 861 N N . THR A 1 105 ? 14.055 -42 -17.297 1 40.5 105 THR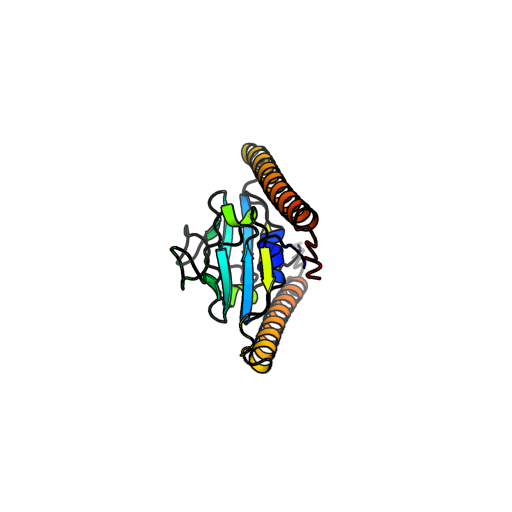 A N 1
ATOM 862 C CA . THR A 1 105 ? 13.57 -43.062 -18.188 1 40.5 105 THR A CA 1
ATOM 863 C C . THR A 1 105 ? 14.68 -43.531 -19.109 1 40.5 105 THR A C 1
ATOM 865 O O . THR A 1 105 ? 15.266 -42.75 -19.859 1 40.5 105 THR A O 1
ATOM 868 N N . GLU A 1 106 ? 15.203 -44.719 -18.812 1 33.56 106 GLU A N 1
ATOM 869 C CA . GLU A 1 106 ? 15.805 -45.656 -19.766 1 33.56 106 GLU A CA 1
ATOM 870 C C . GLU A 1 106 ? 14.891 -45.875 -20.969 1 33.56 106 GLU A C 1
ATOM 872 O O . GLU A 1 106 ? 13.672 -45.906 -20.828 1 33.56 106 GLU A O 1
ATOM 877 N N . MET B 1 1 ? 13.477 -15.125 -8.055 1 73.81 1 MET B N 1
ATOM 878 C CA . MET B 1 1 ? 12.32 -14.25 -7.852 1 73.81 1 MET B CA 1
ATOM 879 C C . MET B 1 1 ? 12.398 -13.562 -6.492 1 73.81 1 MET B C 1
ATOM 881 O O . MET B 1 1 ? 12.859 -14.156 -5.516 1 73.81 1 MET B O 1
ATOM 885 N N . GLY B 1 2 ? 12.148 -12.164 -6.422 1 89.94 2 GLY B N 1
ATOM 886 C CA . GLY B 1 2 ? 12.281 -11.43 -5.176 1 89.94 2 GLY B CA 1
ATOM 887 C C . GLY B 1 2 ? 11 -11.375 -4.371 1 89.94 2 GLY B C 1
ATOM 888 O O . GLY B 1 2 ? 9.906 -11.469 -4.93 1 89.94 2 GLY B O 1
ATOM 889 N N . TRP B 1 3 ? 11.109 -11.586 -3.133 1 95.19 3 TRP B N 1
ATOM 890 C CA . TRP B 1 3 ? 10 -11.453 -2.199 1 95.19 3 TRP B CA 1
ATOM 891 C C . TRP B 1 3 ? 9.891 -10.023 -1.685 1 95.19 3 TRP B C 1
ATOM 893 O O . TRP B 1 3 ? 10.906 -9.383 -1.39 1 95.19 3 TRP B O 1
ATOM 903 N N . TYR B 1 4 ? 8.68 -9.57 -1.6 1 97.5 4 TYR B N 1
ATOM 904 C CA . TYR B 1 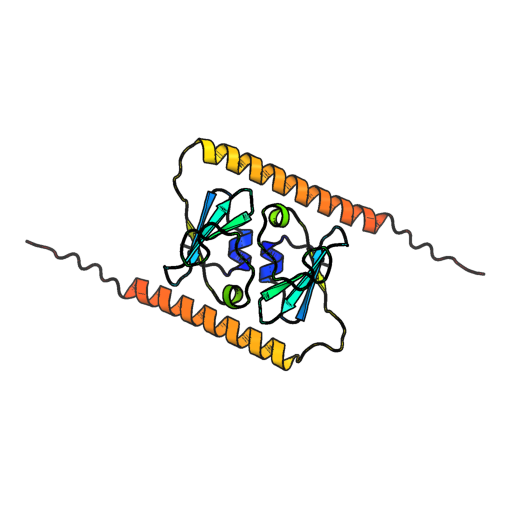4 ? 8.383 -8.203 -1.181 1 97.5 4 TYR B CA 1
ATOM 905 C C . TYR B 1 4 ? 7.387 -8.195 -0.026 1 97.5 4 TYR B C 1
ATOM 907 O O . TYR B 1 4 ? 6.445 -8.992 0 1 97.5 4 TYR B O 1
ATOM 915 N N . THR B 1 5 ? 7.605 -7.254 0.863 1 97.75 5 THR B N 1
ATOM 916 C CA . THR B 1 5 ? 6.48 -6.906 1.726 1 97.75 5 THR B CA 1
ATOM 917 C C . THR B 1 5 ? 5.383 -6.211 0.928 1 97.75 5 THR B C 1
ATOM 919 O O . THR B 1 5 ? 5.578 -5.871 -0.242 1 97.75 5 THR B O 1
ATOM 922 N N . PHE B 1 6 ? 4.23 -6.051 1.524 1 98.38 6 PHE B N 1
ATOM 923 C CA . PHE B 1 6 ? 3.105 -5.414 0.843 1 98.38 6 PHE B CA 1
ATOM 924 C C . PHE B 1 6 ? 3.488 -4.027 0.346 1 98.38 6 PHE B C 1
ATOM 926 O O . PHE B 1 6 ? 3.264 -3.695 -0.819 1 98.38 6 PHE B O 1
ATOM 933 N N . GLY B 1 7 ? 4.059 -3.197 1.239 1 98.25 7 GLY B N 1
ATOM 934 C CA . GLY B 1 7 ? 4.496 -1.868 0.839 1 98.25 7 GLY B CA 1
ATOM 935 C C . GLY B 1 7 ? 5.539 -1.89 -0.263 1 98.25 7 GLY B C 1
ATOM 936 O O . GLY B 1 7 ? 5.449 -1.119 -1.222 1 98.25 7 GLY B O 1
ATOM 937 N N . GLN B 1 8 ? 6.559 -2.715 -0.152 1 97.75 8 GLN B N 1
ATOM 938 C CA . GLN B 1 8 ? 7.598 -2.844 -1.168 1 97.75 8 GLN B CA 1
ATOM 939 C C . GLN B 1 8 ? 7.004 -3.268 -2.51 1 97.75 8 GLN B C 1
ATOM 941 O O . GLN B 1 8 ? 7.418 -2.771 -3.561 1 97.75 8 GLN B O 1
ATOM 946 N N . MET B 1 9 ? 6.07 -4.195 -2.391 1 98.5 9 MET B N 1
ATOM 947 C CA . MET B 1 9 ? 5.41 -4.68 -3.602 1 98.5 9 MET B CA 1
ATOM 948 C C . MET B 1 9 ? 4.664 -3.553 -4.305 1 98.5 9 MET B C 1
ATOM 950 O O . MET B 1 9 ? 4.805 -3.371 -5.516 1 98.5 9 MET B O 1
ATOM 954 N N . LEU B 1 10 ? 3.943 -2.775 -3.562 1 98.31 10 LEU B N 1
ATOM 955 C CA . LEU B 1 10 ? 3.176 -1.676 -4.137 1 98.31 10 LEU B CA 1
ATOM 956 C C . LEU B 1 10 ? 4.102 -0.62 -4.734 1 98.31 10 LEU B C 1
ATOM 958 O O . LEU B 1 10 ? 3.711 0.11 -5.645 1 98.31 10 LEU B O 1
ATOM 962 N N . HIS B 1 11 ? 5.301 -0.544 -4.258 1 97.19 11 HIS B N 1
ATOM 963 C CA . HIS B 1 11 ? 6.277 0.405 -4.777 1 97.19 11 HIS B CA 1
ATOM 964 C C . HIS B 1 11 ? 6.891 -0.091 -6.082 1 97.19 11 HIS B C 1
ATOM 966 O O . HIS B 1 11 ? 7.219 0.708 -6.961 1 97.19 11 HIS B O 1
ATOM 972 N N . ALA B 1 12 ? 6.918 -1.342 -6.258 1 96.62 12 ALA B N 1
ATOM 973 C CA . ALA B 1 12 ? 7.699 -1.92 -7.348 1 96.62 12 ALA B CA 1
ATOM 974 C C . ALA B 1 12 ? 6.797 -2.332 -8.508 1 96.62 12 ALA B C 1
ATOM 976 O O . ALA B 1 12 ? 7.246 -2.402 -9.656 1 96.62 12 ALA B O 1
ATOM 977 N N . ILE B 1 13 ? 5.559 -2.641 -8.234 1 95.81 13 ILE B N 1
ATOM 978 C CA . ILE B 1 13 ? 4.699 -3.271 -9.227 1 95.81 13 ILE B CA 1
ATOM 979 C C . ILE B 1 13 ? 4.367 -2.271 -10.336 1 95.81 13 ILE B C 1
ATOM 981 O O . ILE B 1 13 ? 4.195 -1.078 -10.07 1 95.81 13 ILE B O 1
ATOM 985 N N . GLU B 1 14 ? 4.285 -2.771 -11.523 1 94.12 14 GLU B N 1
ATOM 986 C CA . GLU B 1 14 ? 3.939 -1.958 -12.688 1 94.12 14 GLU B CA 1
ATOM 987 C C . GLU B 1 14 ? 2.57 -2.342 -13.242 1 94.12 14 GLU B C 1
ATOM 989 O O . GLU B 1 14 ? 2.066 -3.434 -12.969 1 94.12 14 GLU B O 1
ATOM 994 N N . LEU B 1 15 ? 2.068 -1.404 -13.992 1 94.44 15 LEU B N 1
ATOM 995 C CA . LEU B 1 15 ? 0.752 -1.611 -14.586 1 94.44 15 LEU B CA 1
ATOM 996 C C . LEU B 1 15 ? 0.701 -2.932 -15.344 1 94.44 15 LEU B C 1
ATOM 998 O O . LEU B 1 15 ? 1.585 -3.223 -16.156 1 94.44 15 LEU B O 1
ATOM 1002 N N . GLY B 1 16 ? -0.307 -3.664 -15.039 1 92.56 16 GLY B N 1
ATOM 1003 C CA . GLY B 1 16 ? -0.529 -4.914 -15.75 1 92.56 16 GLY B CA 1
ATOM 1004 C C . GLY B 1 16 ? 0.132 -6.105 -15.078 1 92.56 16 GLY B C 1
ATOM 1005 O O . GLY B 1 16 ? -0.173 -7.254 -15.406 1 92.56 16 GLY B O 1
ATOM 1006 N N . GLN B 1 17 ? 1.033 -5.879 -14.172 1 94.06 17 GLN B N 1
ATOM 1007 C CA . GLN B 1 17 ? 1.704 -6.965 -13.469 1 94.06 17 GLN B CA 1
ATOM 1008 C C . GLN B 1 17 ? 0.819 -7.535 -12.359 1 94.06 17 GLN B C 1
ATOM 1010 O O . GLN B 1 17 ? -0.12 -6.879 -11.914 1 94.06 17 GLN B O 1
ATOM 1015 N N . VAL B 1 18 ? 1.125 -8.711 -12 1 95.94 18 VAL B N 1
ATOM 1016 C CA . VAL B 1 18 ? 0.353 -9.461 -11.016 1 95.94 18 VAL B CA 1
ATOM 1017 C C . VAL B 1 18 ? 1.207 -9.711 -9.773 1 95.94 18 VAL B C 1
ATOM 1019 O O . VAL B 1 18 ? 2.381 -10.07 -9.883 1 95.94 18 VAL B O 1
ATOM 1022 N N . ALA B 1 19 ? 0.638 -9.508 -8.641 1 97.38 19 ALA B N 1
ATOM 1023 C CA . ALA B 1 19 ? 1.23 -9.898 -7.363 1 97.38 19 ALA B CA 1
ATOM 1024 C C . ALA B 1 19 ? 0.61 -11.188 -6.844 1 97.38 19 ALA B C 1
ATOM 1026 O O . ALA B 1 19 ? -0.614 -11.344 -6.844 1 97.38 19 ALA B O 1
ATOM 1027 N N . GLU B 1 20 ? 1.444 -12.039 -6.395 1 96.94 20 GLU B N 1
ATOM 1028 C CA . GLU B 1 20 ? 0.994 -13.297 -5.809 1 96.94 20 GLU B CA 1
ATOM 1029 C C . GLU B 1 20 ? 1.512 -13.461 -4.383 1 96.94 20 GLU B C 1
ATOM 1031 O O . GLU B 1 20 ? 2.715 -13.344 -4.137 1 96.94 20 GLU B O 1
ATOM 1036 N N . ALA B 1 21 ? 0.596 -13.727 -3.475 1 97.25 21 ALA B N 1
ATOM 1037 C CA . ALA B 1 21 ? 0.989 -13.93 -2.082 1 97.25 21 ALA B CA 1
ATOM 1038 C C . ALA B 1 21 ? 1.775 -15.227 -1.919 1 97.25 21 ALA B C 1
ATOM 1040 O O . ALA B 1 21 ? 1.627 -16.156 -2.717 1 97.25 21 ALA B O 1
ATOM 1041 N N . ALA B 1 22 ? 2.533 -15.289 -0.899 1 95.5 22 ALA B N 1
ATOM 1042 C CA . ALA B 1 22 ? 3.381 -16.453 -0.618 1 95.5 22 ALA B CA 1
ATOM 1043 C C . ALA B 1 22 ? 2.543 -17.703 -0.447 1 95.5 22 ALA B C 1
ATOM 1045 O O . ALA B 1 22 ? 3.041 -18.828 -0.645 1 95.5 22 ALA B O 1
ATOM 1046 N N . ASP B 1 23 ? 1.283 -17.484 -0.081 1 91.44 23 ASP B N 1
ATOM 1047 C CA . ASP B 1 23 ? 0.42 -18.656 0.104 1 91.44 23 ASP B CA 1
ATOM 1048 C C . ASP B 1 23 ? 0.014 -19.25 -1.239 1 91.44 23 ASP B C 1
ATOM 1050 O O . ASP B 1 23 ? -0.575 -20.344 -1.287 1 91.44 23 ASP B O 1
ATOM 1054 N N . GLY B 1 24 ? 0.244 -18.594 -2.344 1 91.12 24 GLY B N 1
ATOM 1055 C CA . GLY B 1 24 ? -0.035 -19.094 -3.682 1 91.12 24 GLY B CA 1
ATOM 1056 C C . GLY B 1 24 ? -1.503 -19 -4.055 1 91.12 24 GLY B C 1
ATOM 1057 O O . GLY B 1 24 ? -1.897 -19.438 -5.141 1 91.12 24 GLY B O 1
ATOM 1058 N N . GLU B 1 25 ? -2.299 -18.453 -3.195 1 93.31 25 GLU B N 1
ATOM 1059 C CA . GLU B 1 25 ? -3.746 -18.453 -3.398 1 93.31 25 GLU B CA 1
ATOM 1060 C C . GLU B 1 25 ? -4.246 -17.047 -3.738 1 93.31 25 GLU B C 1
ATOM 1062 O O . GLU B 1 25 ? -5.094 -16.875 -4.621 1 93.31 25 GLU B O 1
ATOM 1067 N N . ARG B 1 26 ? -3.709 -16.141 -3.148 1 97.25 26 ARG B N 1
ATOM 1068 C CA . ARG B 1 26 ? -4.195 -14.773 -3.312 1 97.25 26 ARG B CA 1
ATOM 1069 C C . ARG B 1 26 ? -3.377 -14.023 -4.359 1 97.25 26 ARG B C 1
ATOM 1071 O O . ARG B 1 26 ? -2.146 -13.992 -4.289 1 97.25 26 ARG B O 1
ATOM 1078 N N . ARG B 1 27 ? -4.094 -13.43 -5.336 1 97.5 27 ARG B N 1
ATOM 1079 C CA . ARG B 1 27 ? -3.469 -12.672 -6.418 1 97.5 27 ARG B CA 1
ATOM 1080 C C . ARG B 1 27 ? -4.168 -11.336 -6.629 1 97.5 27 ARG B C 1
ATOM 1082 O O . ARG B 1 27 ? -5.398 -11.25 -6.543 1 97.5 27 ARG B O 1
ATOM 1089 N N . MET B 1 28 ? -3.398 -10.43 -6.91 1 97.88 28 MET B N 1
ATOM 1090 C CA . MET B 1 28 ? -3.92 -9.117 -7.285 1 97.88 28 MET B CA 1
ATOM 1091 C C . MET B 1 28 ? -3.158 -8.555 -8.484 1 97.88 28 MET B C 1
ATOM 1093 O O . MET B 1 28 ? -2.027 -8.961 -8.75 1 97.88 28 MET B O 1
ATOM 1097 N N . LYS B 1 29 ? -3.793 -7.672 -9.18 1 96.38 29 LYS B N 1
ATOM 1098 C CA . LYS B 1 29 ? -3.227 -7.062 -10.383 1 96.38 29 LYS B CA 1
ATOM 1099 C C . LYS B 1 29 ? -3.348 -5.539 -10.336 1 96.38 29 LYS B C 1
ATOM 1101 O O . LYS B 1 29 ? -4.375 -5.008 -9.914 1 96.38 29 LYS B O 1
ATOM 1106 N N . LEU B 1 30 ? -2.285 -4.918 -10.797 1 96.31 30 LEU B N 1
ATOM 1107 C CA . LEU B 1 30 ? -2.371 -3.465 -10.891 1 96.31 30 LEU B CA 1
ATOM 1108 C C . LEU B 1 30 ? -3.023 -3.041 -12.203 1 96.31 30 LEU B C 1
ATOM 1110 O O . LEU B 1 30 ? -2.504 -3.33 -13.281 1 96.31 30 LEU B O 1
ATOM 1114 N N . LEU B 1 31 ? -4.098 -2.406 -12.062 1 94.25 31 LEU B N 1
ATOM 1115 C CA . LEU B 1 31 ? -4.832 -1.78 -13.156 1 94.25 31 LEU B CA 1
ATOM 1116 C C . LEU B 1 31 ? -4.926 -0.272 -12.953 1 94.25 31 LEU B C 1
ATOM 1118 O O . LEU B 1 31 ? -4.582 0.239 -11.883 1 94.25 31 LEU B O 1
ATOM 1122 N N . PRO B 1 32 ? -5.309 0.475 -13.977 1 93.5 32 PRO B N 1
ATOM 1123 C CA . PRO B 1 32 ? -5.398 1.929 -13.82 1 93.5 32 PRO B CA 1
ATOM 1124 C C . PRO B 1 32 ? -6.301 2.344 -12.656 1 93.5 32 PRO B C 1
ATOM 1126 O O . PRO B 1 32 ? -6.039 3.355 -12 1 93.5 32 PRO B O 1
ATOM 1129 N N . GLU B 1 33 ? -7.316 1.607 -12.391 1 96 33 GLU B N 1
ATOM 1130 C CA . GLU B 1 33 ? -8.266 1.948 -11.328 1 96 33 GLU B CA 1
ATOM 1131 C C . GLU B 1 33 ? -7.668 1.687 -9.953 1 96 33 GLU B C 1
ATOM 1133 O O . GLU B 1 33 ? -8.172 2.193 -8.945 1 96 33 GLU B O 1
ATOM 1138 N N . GLY B 1 34 ? -6.645 0.825 -9.859 1 97.38 34 GLY B N 1
ATOM 1139 C CA . GLY B 1 34 ? -6 0.464 -8.609 1 97.38 34 GLY B CA 1
ATOM 1140 C C . GLY B 1 34 ? -5.605 -0.999 -8.539 1 97.38 34 GLY B C 1
ATOM 1141 O O . GLY B 1 34 ? -5.512 -1.671 -9.57 1 97.38 34 GLY B O 1
ATOM 1142 N N . MET B 1 35 ? -5.188 -1.459 -7.371 1 98.12 35 MET B N 1
ATOM 1143 C CA . MET B 1 35 ? -4.914 -2.877 -7.16 1 98.12 35 MET B CA 1
ATOM 1144 C C . MET B 1 35 ? -6.211 -3.674 -7.055 1 98.12 35 MET B C 1
ATOM 1146 O O . MET B 1 35 ? -7.059 -3.377 -6.211 1 98.12 35 MET B O 1
ATOM 1150 N N . VAL B 1 36 ? -6.312 -4.68 -7.887 1 98.12 36 VAL B N 1
ATOM 1151 C CA . VAL B 1 36 ? -7.559 -5.43 -7.949 1 98.12 36 VAL B CA 1
ATOM 1152 C C . VAL B 1 36 ? -7.297 -6.898 -7.617 1 98.12 36 VAL B C 1
ATOM 1154 O O . VAL B 1 36 ? -6.363 -7.504 -8.148 1 98.12 36 VAL B O 1
ATOM 1157 N N . TRP B 1 37 ? -8.148 -7.406 -6.742 1 98.56 37 TRP B N 1
ATOM 1158 C CA . TRP B 1 37 ? -8.078 -8.836 -6.461 1 98.56 37 TRP B CA 1
ATOM 1159 C C . TRP B 1 37 ? -8.461 -9.656 -7.691 1 98.56 37 TRP B C 1
ATOM 1161 O O . TRP B 1 37 ? -9.469 -9.367 -8.344 1 98.56 37 TRP B O 1
ATOM 1171 N N . LEU B 1 38 ? -7.727 -10.68 -7.969 1 96.69 38 LEU B N 1
ATOM 1172 C CA . LEU B 1 38 ? -8.023 -11.516 -9.125 1 96.69 38 LEU B CA 1
ATOM 1173 C C . LEU B 1 38 ? -8.844 -12.734 -8.711 1 96.69 38 LEU B C 1
ATOM 1175 O O . LEU B 1 38 ? 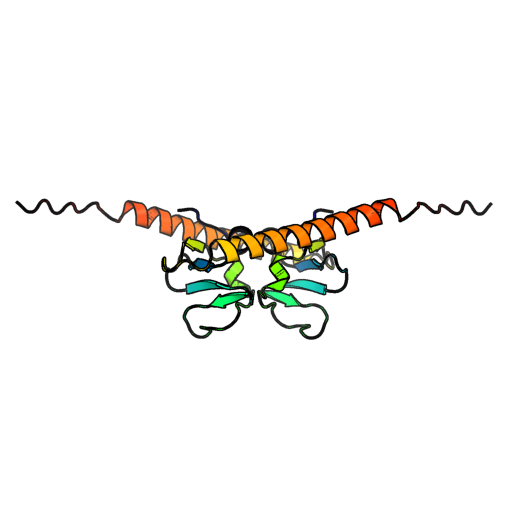-9.508 -13.352 -9.555 1 96.69 38 LEU B O 1
ATOM 1179 N N . ASN B 1 39 ? -8.773 -13.078 -7.465 1 96.5 39 ASN B N 1
ATOM 1180 C CA . ASN B 1 39 ? -9.469 -14.266 -6.984 1 96.5 39 ASN B CA 1
ATOM 1181 C C . ASN B 1 39 ? -9.93 -14.102 -5.539 1 96.5 39 ASN B C 1
ATOM 1183 O O . ASN B 1 39 ? -9.734 -13.039 -4.938 1 96.5 39 ASN B O 1
ATOM 1187 N N . GLY B 1 40 ? -10.734 -15.164 -5.062 1 93.62 40 GLY B N 1
ATOM 1188 C CA . GLY B 1 40 ? -11.25 -15.109 -3.705 1 93.62 40 GLY B CA 1
ATOM 1189 C C . GLY B 1 40 ? -12.578 -14.391 -3.6 1 93.62 40 GLY B C 1
ATOM 1190 O O . GLY B 1 40 ? -13.172 -14.016 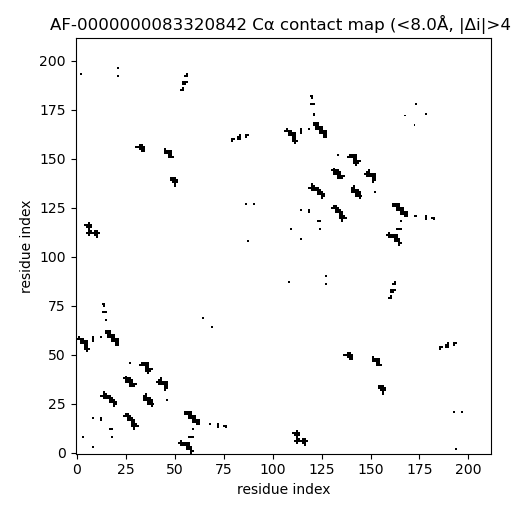-4.613 1 93.62 40 GLY B O 1
ATOM 1191 N N . PRO B 1 41 ? -12.984 -14.133 -2.424 1 94.12 41 PRO B N 1
ATOM 1192 C CA . PRO B 1 41 ? -14.312 -13.555 -2.193 1 94.12 41 PRO B CA 1
ATOM 1193 C C . PRO B 1 41 ? -14.422 -12.109 -2.682 1 94.12 41 PRO B C 1
ATOM 1195 O O . PRO B 1 41 ? -15.523 -11.633 -2.955 1 94.12 41 PRO B O 1
ATOM 1198 N N . TYR B 1 42 ? -13.336 -11.469 -2.834 1 95.38 42 TYR B N 1
ATOM 1199 C CA . TYR B 1 42 ? -13.359 -10.062 -3.23 1 95.38 42 TYR B CA 1
ATOM 1200 C C . TYR B 1 42 ? -12.867 -9.891 -4.664 1 95.38 42 TYR B C 1
ATOM 1202 O O . TYR B 1 42 ? -12.516 -8.789 -5.078 1 95.38 42 TYR B O 1
ATOM 1210 N N . ALA B 1 43 ? -12.875 -10.953 -5.391 1 97 43 ALA B N 1
ATOM 1211 C CA . ALA B 1 43 ? -12.414 -10.922 -6.773 1 97 43 ALA B CA 1
ATOM 1212 C C . ALA B 1 43 ? -13.102 -9.812 -7.559 1 97 43 ALA B C 1
ATOM 1214 O O . ALA B 1 43 ? -14.312 -9.641 -7.465 1 97 43 ALA B O 1
ATOM 1215 N N . GLY B 1 44 ? -12.219 -9.07 -8.297 1 97.25 44 GLY B N 1
ATOM 1216 C CA . GLY B 1 44 ? -12.742 -7.988 -9.109 1 97.25 44 GLY B CA 1
ATOM 1217 C C . GLY B 1 44 ? -12.828 -6.668 -8.367 1 97.25 44 GLY B C 1
ATOM 1218 O O . GLY B 1 44 ? -12.992 -5.613 -8.984 1 97.25 44 GLY B O 1
ATOM 1219 N N . GLY B 1 45 ? -12.742 -6.707 -7.02 1 98.06 45 GLY B N 1
ATOM 1220 C CA . GLY B 1 45 ? -12.789 -5.492 -6.219 1 98.06 45 GLY B CA 1
ATOM 1221 C C . GLY B 1 45 ? -11.422 -4.902 -5.949 1 98.06 45 GLY B C 1
ATOM 1222 O O . GLY B 1 45 ? -10.414 -5.609 -6.008 1 98.06 45 GLY B O 1
ATOM 1223 N N . VAL B 1 46 ? -11.438 -3.633 -5.656 1 98.69 46 VAL B N 1
ATOM 1224 C CA . VAL B 1 46 ? -10.188 -2.949 -5.32 1 98.69 46 VAL B CA 1
ATOM 1225 C C . VAL B 1 46 ? -9.711 -3.385 -3.938 1 98.69 46 VAL B C 1
ATOM 1227 O O . VAL B 1 46 ? -10.516 -3.48 -3.002 1 98.69 46 VAL B O 1
ATOM 1230 N N . VAL B 1 47 ? -8.477 -3.637 -3.828 1 98.81 47 VAL B N 1
ATOM 1231 C CA . VAL B 1 47 ? -7.867 -4.133 -2.6 1 98.81 47 VAL B CA 1
ATOM 1232 C C . VAL B 1 47 ? -8.016 -3.09 -1.493 1 98.81 47 VAL B C 1
ATOM 1234 O O . VAL B 1 47 ? -7.746 -1.906 -1.706 1 98.81 47 VAL B O 1
ATOM 1237 N N . ARG B 1 48 ? -8.469 -3.521 -0.344 1 98.69 48 ARG B N 1
ATOM 1238 C CA . ARG B 1 48 ? -8.43 -2.717 0.874 1 98.69 48 ARG B CA 1
ATOM 1239 C C . ARG B 1 48 ? -7.172 -2.998 1.682 1 98.69 48 ARG B C 1
ATOM 1241 O O . ARG B 1 48 ? -6.766 -4.152 1.825 1 98.69 48 ARG B O 1
ATOM 1248 N N . VAL B 1 49 ? -6.582 -1.95 2.186 1 98.69 49 VAL B N 1
ATOM 1249 C CA . VAL B 1 49 ? -5.332 -2.119 2.916 1 98.69 49 VAL B CA 1
ATOM 1250 C C . VAL B 1 49 ? -5.621 -2.617 4.328 1 98.69 49 VAL B C 1
ATOM 1252 O O . VAL B 1 49 ? -5.43 -1.886 5.305 1 98.69 49 VAL B O 1
ATOM 1255 N N . GLN B 1 50 ? -5.961 -3.838 4.398 1 98.12 50 GLN B N 1
ATOM 1256 C CA . GLN B 1 50 ? -6.266 -4.496 5.664 1 98.12 50 GLN B CA 1
ATOM 1257 C C . GLN B 1 50 ? -4.988 -4.832 6.43 1 98.12 50 GLN B C 1
ATOM 1259 O O . GLN B 1 50 ? -3.926 -5.004 5.828 1 98.12 50 GLN B O 1
ATOM 1264 N N . GLY B 1 51 ? -5.121 -4.988 7.672 1 96.81 51 GLY B N 1
ATOM 1265 C CA . GLY B 1 51 ? -3.984 -5.188 8.555 1 96.81 51 GLY B CA 1
ATOM 1266 C C . GLY B 1 51 ? -3.16 -6.41 8.203 1 96.81 51 GLY B C 1
ATOM 1267 O O . GLY B 1 51 ? -1.932 -6.391 8.305 1 96.81 51 GLY B O 1
ATOM 1268 N N . TYR B 1 52 ? -3.807 -7.449 7.816 1 95.88 52 TYR B N 1
ATOM 1269 C CA . TYR B 1 52 ? -3.105 -8.703 7.566 1 95.88 52 TYR B CA 1
ATOM 1270 C C . TYR B 1 52 ? -2.176 -8.586 6.367 1 95.88 52 TYR B C 1
ATOM 1272 O O . TYR B 1 52 ? -1.224 -9.352 6.23 1 95.88 52 TYR B O 1
ATOM 1280 N N . LEU B 1 53 ? -2.391 -7.676 5.496 1 97.31 53 LEU B N 1
ATOM 1281 C CA . LEU B 1 53 ? -1.564 -7.512 4.305 1 97.31 53 LEU B CA 1
ATOM 1282 C C . LEU B 1 53 ? -0.145 -7.102 4.68 1 97.31 53 LEU B C 1
ATOM 1284 O O . LEU B 1 53 ? 0.801 -7.367 3.936 1 97.31 53 LEU B O 1
ATOM 1288 N N . PHE B 1 54 ? 0.062 -6.508 5.836 1 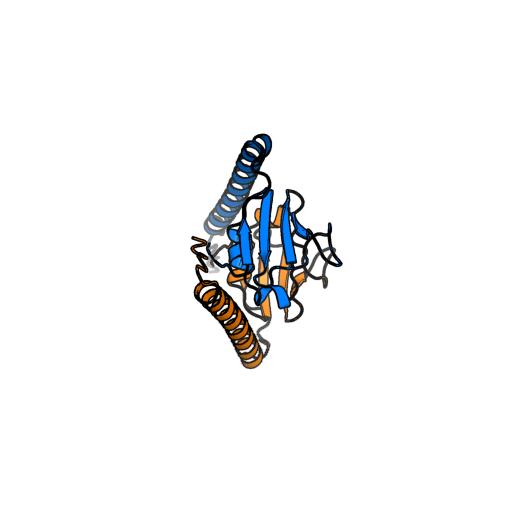96.81 54 PHE B N 1
ATOM 1289 C CA . PHE B 1 54 ? 1.367 -6.035 6.285 1 96.81 54 PHE B CA 1
ATOM 1290 C C . PHE B 1 54 ? 2.244 -7.203 6.727 1 96.81 54 PHE B C 1
ATOM 1292 O O . PHE B 1 54 ? 3.453 -7.043 6.906 1 96.81 54 PHE B O 1
ATOM 1299 N N . SER B 1 55 ? 1.654 -8.305 6.828 1 95.75 55 SER B N 1
ATOM 1300 C CA . SER B 1 55 ? 2.414 -9.477 7.246 1 95.75 55 SER B CA 1
ATOM 1301 C C . SER B 1 55 ? 2.525 -10.5 6.117 1 95.75 55 SER B C 1
ATOM 1303 O O . SER B 1 55 ? 2.879 -11.656 6.352 1 95.75 55 SER B O 1
ATOM 1305 N N . ASP B 1 56 ? 2.186 -10.164 4.977 1 96.5 56 ASP B N 1
ATOM 1306 C CA . ASP B 1 56 ? 2.252 -11.07 3.83 1 96.5 56 ASP B CA 1
ATOM 1307 C C . ASP B 1 56 ? 3.473 -10.766 2.965 1 96.5 56 ASP B C 1
ATOM 1309 O O . ASP B 1 56 ? 3.828 -9.609 2.762 1 96.5 56 ASP B O 1
ATOM 1313 N N . LEU B 1 57 ? 3.984 -11.781 2.389 1 97.62 57 LEU B N 1
ATOM 1314 C CA . LEU B 1 57 ? 5.004 -11.648 1.354 1 97.62 57 LEU B CA 1
ATOM 1315 C C . LEU B 1 57 ? 4.398 -11.844 -0.033 1 97.62 57 LEU B C 1
ATOM 1317 O O . LEU B 1 57 ? 3.463 -12.625 -0.202 1 97.62 57 LEU B O 1
ATOM 1321 N N . TRP B 1 58 ? 4.945 -11.227 -0.903 1 97.5 58 TRP B N 1
ATOM 1322 C CA . TRP B 1 58 ? 4.418 -11.242 -2.264 1 97.5 58 TRP B CA 1
ATOM 1323 C C . TRP B 1 58 ? 5.543 -11.406 -3.281 1 97.5 58 TRP B C 1
ATOM 1325 O O . TRP B 1 58 ? 6.688 -11.039 -3.016 1 97.5 58 TRP B O 1
ATOM 1335 N N . THR B 1 59 ? 5.258 -11.922 -4.441 1 97.19 59 THR B N 1
ATOM 1336 C CA . THR B 1 59 ? 6.074 -11.867 -5.648 1 97.19 59 THR B CA 1
ATOM 1337 C C . THR B 1 59 ? 5.348 -11.117 -6.762 1 97.19 59 THR B C 1
ATOM 1339 O O . THR B 1 59 ? 4.121 -10.969 -6.719 1 97.19 59 THR B O 1
ATOM 1342 N N . ILE B 1 60 ? 6.062 -10.633 -7.629 1 96.06 60 ILE B N 1
ATOM 1343 C CA . ILE B 1 60 ? 5.504 -9.938 -8.781 1 96.06 60 ILE B CA 1
ATOM 1344 C C . ILE B 1 60 ? 5.816 -10.719 -10.055 1 96.06 60 ILE B C 1
ATOM 1346 O O . ILE B 1 60 ? 6.949 -11.164 -10.258 1 96.06 60 ILE B O 1
ATOM 1350 N N . ARG B 1 61 ? 4.82 -10.875 -10.844 1 92.75 61 ARG B N 1
ATOM 1351 C CA . ARG B 1 61 ? 5.016 -11.562 -12.117 1 92.75 61 ARG B CA 1
ATOM 1352 C C . ARG B 1 61 ? 4.297 -10.828 -13.25 1 92.75 61 ARG B C 1
ATOM 1354 O O . ARG B 1 61 ? 3.395 -10.023 -13 1 92.75 61 ARG B O 1
ATOM 1361 N N . GLU B 1 62 ? 4.852 -11.148 -14.438 1 89.31 62 GLU B N 1
ATOM 1362 C CA . GLU B 1 62 ? 4.16 -10.648 -15.617 1 89.31 62 GLU B CA 1
ATOM 1363 C C . GLU B 1 62 ? 2.918 -11.477 -15.93 1 89.31 62 GLU B C 1
ATOM 1365 O O . GLU B 1 62 ? 2.936 -12.703 -15.789 1 89.31 62 GLU B O 1
ATOM 1370 N N . ASP B 1 63 ? 1.736 -10.859 -16.016 1 79.31 63 ASP B N 1
ATOM 1371 C CA . ASP B 1 63 ? 0.56 -11.617 -16.422 1 79.31 63 ASP B CA 1
ATOM 1372 C C . ASP B 1 63 ? 0.673 -12.062 -17.875 1 79.31 63 ASP B C 1
ATOM 1374 O O . ASP B 1 63 ? 1.696 -11.828 -18.531 1 79.31 63 ASP B O 1
ATOM 1378 N N . ASP B 1 64 ? -0.567 -12.719 -18.516 1 63.5 64 ASP B N 1
ATOM 1379 C CA . ASP B 1 64 ? -0.605 -13.188 -19.906 1 63.5 64 ASP B CA 1
ATOM 1380 C C . ASP B 1 64 ? 0.135 -12.219 -20.828 1 63.5 64 ASP B C 1
ATOM 1382 O O . ASP B 1 64 ? 0.052 -11.008 -20.656 1 63.5 64 ASP B O 1
ATOM 1386 N N . PRO B 1 65 ? 0.955 -12.953 -21.516 1 54.5 65 PRO B N 1
ATOM 1387 C CA . PRO B 1 65 ? 1.731 -12.172 -22.484 1 54.5 65 PRO B CA 1
ATOM 1388 C C . PRO B 1 65 ? 0.893 -11.117 -23.203 1 54.5 65 PRO B C 1
ATOM 1390 O O . PRO B 1 65 ? 1.422 -10.344 -24 1 54.5 65 PRO B O 1
ATOM 1393 N N . PHE B 1 66 ? -0.433 -11.555 -23.531 1 49.06 66 PHE B N 1
ATOM 1394 C CA . PHE B 1 66 ? -1.005 -10.477 -24.328 1 49.06 66 PHE B CA 1
ATOM 1395 C C . PHE B 1 66 ? -0.94 -9.156 -23.578 1 49.06 66 PHE B C 1
ATOM 1397 O O . PHE B 1 66 ? -1.786 -8.875 -22.719 1 49.06 66 PHE B O 1
ATOM 1404 N N . GLU B 1 67 ? 0.25 -8.898 -23.078 1 51.44 67 GLU B N 1
ATOM 1405 C CA . GLU B 1 67 ? 0.954 -7.891 -22.281 1 51.44 67 GLU B CA 1
ATOM 1406 C C . GLU B 1 67 ? 0.318 -6.516 -22.469 1 51.44 67 GLU B C 1
ATOM 1408 O O . GLU B 1 67 ? 0.247 -5.992 -23.578 1 51.44 67 GLU B O 1
ATOM 1413 N N . PRO B 1 68 ? -0.714 -6.176 -21.984 1 55.44 68 PRO B N 1
ATOM 1414 C CA . PRO B 1 68 ? -1.092 -4.77 -22.141 1 55.44 68 PRO B CA 1
ATOM 1415 C C . PRO B 1 68 ? 0.061 -3.896 -22.641 1 55.44 68 PRO B C 1
ATOM 1417 O O . PRO B 1 68 ? 1.228 -4.27 -22.484 1 55.44 68 PRO B O 1
ATOM 1420 N N . ALA B 1 69 ? -0.068 -2.93 -23.438 1 67.88 69 ALA B N 1
ATOM 1421 C CA . ALA B 1 69 ? 0.553 -1.877 -24.234 1 67.88 69 ALA B CA 1
ATOM 1422 C C . ALA B 1 69 ? 1.755 -1.276 -23.516 1 67.88 69 ALA B C 1
ATOM 1424 O O . ALA B 1 69 ? 1.606 -0.665 -22.453 1 67.88 69 ALA B O 1
ATOM 1425 N N . LEU B 1 70 ? 2.775 -2.125 -23.625 1 77.88 70 LEU B N 1
ATOM 1426 C CA . LEU B 1 70 ? 4.039 -1.517 -23.219 1 77.88 70 LEU B CA 1
ATOM 1427 C C . LEU B 1 70 ? 3.955 0.005 -23.281 1 77.88 70 LEU B C 1
ATOM 1429 O O . LEU B 1 70 ? 4.48 0.693 -22.406 1 77.88 70 LEU B O 1
ATOM 1433 N N . GLU B 1 71 ? 3.238 0.284 -24.312 1 84.62 71 GLU B N 1
ATOM 1434 C CA . GLU B 1 71 ? 3.098 1.729 -24.469 1 84.62 71 GLU B CA 1
ATOM 1435 C C . GLU B 1 71 ? 2.209 2.316 -23.375 1 84.62 71 GLU B C 1
ATOM 1437 O O . GLU B 1 71 ? 2.51 3.379 -22.828 1 84.62 71 GLU B O 1
ATOM 1442 N N . GLU B 1 72 ? 1.152 1.612 -23.156 1 89 72 GLU B N 1
ATOM 1443 C CA . GLU B 1 72 ? 0.25 2.088 -22.109 1 89 72 GLU B CA 1
ATOM 1444 C C . GLU B 1 72 ? 0.943 2.109 -20.75 1 89 72 GLU B C 1
ATOM 1446 O O . GLU B 1 72 ? 0.798 3.066 -19.984 1 89 72 GLU B O 1
ATOM 1451 N N . ARG B 1 73 ? 1.657 1.078 -20.469 1 91.56 73 ARG B N 1
ATOM 1452 C CA . ARG B 1 73 ? 2.42 0.997 -19.219 1 91.56 73 ARG B CA 1
ATOM 1453 C C . ARG B 1 73 ? 3.439 2.127 -19.125 1 91.56 73 ARG B C 1
ATOM 1455 O O . ARG B 1 73 ? 3.576 2.764 -18.078 1 91.56 73 ARG B O 1
ATOM 1462 N N . ALA B 1 74 ? 4.109 2.309 -20.219 1 90.81 74 ALA B N 1
ATOM 1463 C CA . ALA B 1 74 ? 5.109 3.371 -20.25 1 90.81 74 ALA B CA 1
ATOM 1464 C C . ALA B 1 74 ? 4.469 4.738 -20.016 1 90.81 74 ALA B C 1
ATOM 1466 O O . ALA B 1 74 ? 5.004 5.57 -19.281 1 90.81 74 ALA B O 1
ATOM 1467 N N . ASN B 1 75 ? 3.363 4.949 -20.688 1 93.19 75 ASN B N 1
ATOM 1468 C CA . ASN B 1 75 ? 2.654 6.219 -20.531 1 93.19 75 ASN B CA 1
ATOM 1469 C C . ASN B 1 75 ? 2.152 6.418 -19.109 1 93.19 75 ASN B C 1
ATOM 1471 O O . ASN B 1 75 ? 2.256 7.516 -18.562 1 93.19 75 ASN B O 1
ATOM 1475 N N . TRP B 1 76 ? 1.63 5.422 -18.594 1 93.06 76 TRP B N 1
ATOM 1476 C CA . TRP B 1 76 ? 1.143 5.461 -17.219 1 93.06 76 TRP B CA 1
ATOM 1477 C C . TRP B 1 76 ? 2.27 5.801 -16.266 1 93.06 76 TRP B C 1
ATOM 1479 O O . TRP B 1 76 ? 2.109 6.664 -15.391 1 93.06 76 TRP B O 1
ATOM 1489 N N . LYS B 1 77 ? 3.322 5.117 -16.422 1 94.31 77 LYS B N 1
ATOM 1490 C CA . LYS B 1 77 ? 4.473 5.344 -15.562 1 94.31 77 LYS B CA 1
ATOM 1491 C C . LYS B 1 77 ? 4.98 6.777 -15.68 1 94.31 77 LYS B C 1
ATOM 1493 O O . LYS B 1 77 ? 5.289 7.418 -14.672 1 94.31 77 LYS B O 1
ATOM 1498 N N . ARG B 1 78 ? 5.078 7.207 -16.859 1 94.94 78 ARG B N 1
ATOM 1499 C CA . ARG B 1 78 ? 5.535 8.578 -17.109 1 94.94 78 ARG B CA 1
ATOM 1500 C C . ARG B 1 78 ?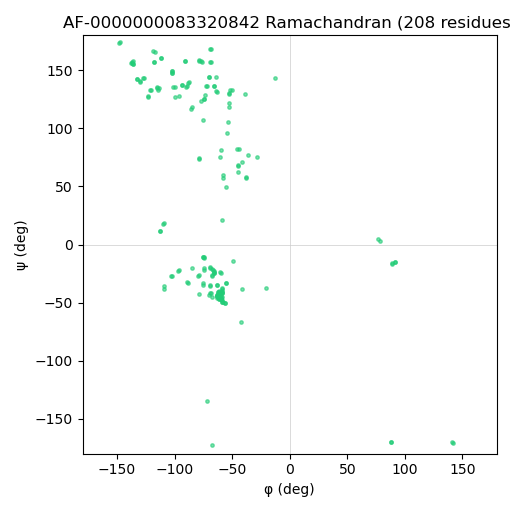 4.625 9.586 -16.422 1 94.94 78 ARG B C 1
ATOM 1502 O O . ARG B 1 78 ? 5.102 10.508 -15.75 1 94.94 78 ARG B O 1
ATOM 1509 N N . LYS B 1 79 ? 3.396 9.398 -16.641 1 95.69 79 LYS B N 1
ATOM 1510 C CA . LYS B 1 79 ? 2.428 10.297 -16.016 1 95.69 79 LYS B CA 1
ATOM 1511 C C . LYS B 1 79 ? 2.547 10.281 -14.5 1 95.69 79 LYS B C 1
ATOM 1513 O O . LYS B 1 79 ? 2.506 11.328 -13.852 1 95.69 79 LYS B O 1
ATOM 1518 N N . GLN B 1 80 ? 2.729 9.133 -13.938 1 95.5 80 GLN B N 1
ATOM 1519 C CA . GLN B 1 80 ? 2.889 9 -12.492 1 95.5 80 GLN B CA 1
ATOM 1520 C C . GLN B 1 80 ? 4.125 9.75 -12.008 1 95.5 80 GLN B C 1
ATOM 1522 O O . GLN B 1 80 ? 4.066 10.484 -11.023 1 95.5 80 GLN B O 1
ATOM 1527 N N . MET B 1 81 ? 5.164 9.547 -12.688 1 95.88 81 MET B N 1
ATOM 1528 C CA . MET B 1 81 ? 6.422 10.188 -12.305 1 95.88 81 MET B CA 1
ATOM 1529 C C . MET B 1 81 ? 6.305 11.703 -12.391 1 95.88 81 MET B C 1
ATOM 1531 O O . MET B 1 81 ? 6.785 12.414 -11.5 1 95.88 81 MET B O 1
ATOM 1535 N N . GLU B 1 82 ? 5.738 12.109 -13.414 1 96.25 82 GLU B N 1
ATOM 1536 C CA . GLU B 1 82 ? 5.547 13.547 -13.594 1 96.25 82 GLU B CA 1
ATOM 1537 C C . GLU B 1 82 ? 4.715 14.141 -12.461 1 96.25 82 GLU B C 1
ATOM 1539 O O . GLU B 1 82 ? 5.047 15.203 -11.93 1 96.25 82 GLU B O 1
ATOM 1544 N N . MET B 1 83 ? 3.66 13.469 -12.172 1 95.81 83 MET B N 1
ATOM 1545 C CA . MET B 1 83 ? 2.787 13.961 -11.109 1 95.81 83 MET B CA 1
ATOM 1546 C C . MET B 1 83 ? 3.523 14 -9.773 1 95.81 83 MET B C 1
ATOM 1548 O O . MET B 1 83 ? 3.406 14.969 -9.023 1 95.81 83 MET B O 1
ATOM 1552 N N . LEU B 1 84 ? 4.273 13.008 -9.453 1 96.19 84 LEU B N 1
ATOM 1553 C CA . LEU B 1 84 ? 5.062 12.938 -8.227 1 96.19 84 LEU B CA 1
ATOM 1554 C C . LEU B 1 84 ? 6.105 14.047 -8.188 1 96.19 84 LEU B C 1
ATOM 1556 O O . LEU B 1 84 ? 6.254 14.719 -7.164 1 96.19 84 LEU B O 1
ATOM 1560 N N . GLU B 1 85 ? 6.777 14.258 -9.266 1 95.31 85 GLU B N 1
ATOM 1561 C CA . GLU B 1 85 ? 7.797 15.297 -9.359 1 95.31 85 GLU B CA 1
ATOM 1562 C C . GLU B 1 85 ? 7.188 16.688 -9.148 1 95.31 85 GLU B C 1
ATOM 1564 O O . GLU B 1 85 ? 7.781 17.531 -8.477 1 95.31 85 GLU B O 1
ATOM 1569 N N . ASN B 1 86 ? 6.133 16.891 -9.742 1 95.5 86 ASN B N 1
ATOM 1570 C CA . ASN B 1 86 ? 5.453 18.172 -9.586 1 95.5 86 ASN B CA 1
ATOM 1571 C C . ASN B 1 86 ? 5.086 18.438 -8.125 1 95.5 86 ASN B C 1
ATOM 1573 O O . ASN B 1 86 ? 5.254 19.547 -7.633 1 95.5 86 ASN B O 1
ATOM 1577 N N . GLN B 1 87 ? 4.562 17.422 -7.492 1 94.81 87 GLN B N 1
ATOM 1578 C CA . GLN B 1 87 ? 4.238 17.562 -6.078 1 94.81 87 GLN B CA 1
ATOM 1579 C C . GLN B 1 87 ? 5.488 17.859 -5.254 1 94.81 87 GLN B C 1
ATOM 1581 O O . GLN B 1 87 ? 5.469 18.719 -4.363 1 94.81 87 GLN B O 1
ATOM 1586 N N . LEU B 1 88 ? 6.516 17.172 -5.57 1 92.62 88 LEU B N 1
ATOM 1587 C CA . LEU B 1 88 ? 7.766 17.375 -4.852 1 92.62 88 LEU B CA 1
ATOM 1588 C C . LEU B 1 88 ? 8.289 18.797 -5.055 1 92.62 88 LEU B C 1
ATOM 1590 O O . LEU B 1 88 ? 8.719 19.453 -4.098 1 92.62 88 LEU B O 1
ATOM 1594 N N . PHE B 1 89 ? 8.227 19.234 -6.25 1 91.88 89 PHE B N 1
ATOM 1595 C CA . PHE B 1 89 ? 8.664 20.594 -6.582 1 91.88 89 PHE B CA 1
ATOM 1596 C C . PHE B 1 89 ? 7.836 21.625 -5.836 1 91.88 89 PHE B C 1
ATOM 1598 O O . PHE B 1 89 ? 8.383 22.594 -5.289 1 91.88 89 PHE B O 1
ATOM 1605 N N . GLU B 1 90 ? 6.578 21.375 -5.832 1 91.5 90 GLU B N 1
ATOM 1606 C CA . GLU B 1 90 ? 5.691 22.297 -5.121 1 91.5 90 GLU B CA 1
ATOM 1607 C C . GLU B 1 90 ? 6.027 22.344 -3.633 1 91.5 90 GLU B C 1
ATOM 1609 O O . GLU B 1 90 ? 6.031 23.422 -3.029 1 91.5 90 GLU B O 1
ATOM 1614 N N . GLN B 1 91 ? 6.32 21.281 -3.043 1 89.81 91 GLN B N 1
ATOM 1615 C CA . GLN B 1 91 ? 6.648 21.234 -1.623 1 89.81 91 GLN B CA 1
ATOM 1616 C C . GLN B 1 91 ? 7.988 21.906 -1.344 1 89.81 91 GLN B C 1
ATOM 1618 O O . GLN B 1 91 ? 8.148 22.578 -0.326 1 89.81 91 GLN B O 1
ATOM 1623 N N . ARG B 1 92 ? 8.883 21.781 -2.225 1 87.75 92 ARG B N 1
ATOM 1624 C CA . ARG B 1 92 ? 10.18 22.422 -2.082 1 87.75 92 ARG B CA 1
ATOM 1625 C C . ARG B 1 92 ? 10.055 23.938 -2.213 1 87.75 92 ARG B C 1
ATOM 1627 O O . ARG B 1 92 ? 10.695 24.688 -1.474 1 87.75 92 ARG B O 1
ATOM 1634 N N . ALA B 1 93 ? 9.258 24.375 -3.164 1 87.31 93 ALA B N 1
ATOM 1635 C CA . ALA B 1 93 ? 9.031 25.812 -3.375 1 87.31 93 ALA B CA 1
ATOM 1636 C C . ALA B 1 93 ? 8.375 26.438 -2.15 1 87.31 93 ALA B C 1
ATOM 1638 O O . ALA B 1 93 ? 8.719 27.562 -1.775 1 87.31 93 ALA B O 1
ATOM 1639 N N . ARG B 1 94 ? 7.453 25.766 -1.574 1 83.69 94 ARG B N 1
ATOM 1640 C CA . ARG B 1 94 ? 6.758 26.266 -0.389 1 83.69 94 ARG B CA 1
ATOM 1641 C C . ARG B 1 94 ? 7.727 26.438 0.776 1 83.69 94 ARG B C 1
ATOM 1643 O O . ARG B 1 94 ? 7.551 27.328 1.606 1 83.69 94 ARG B O 1
ATOM 1650 N N . ARG B 1 95 ? 8.664 25.609 0.878 1 76.69 95 ARG B N 1
ATOM 1651 C CA . ARG B 1 95 ? 9.664 25.703 1.938 1 76.69 95 ARG B CA 1
ATOM 1652 C C . ARG B 1 95 ? 10.547 26.938 1.752 1 76.69 95 ARG B C 1
ATOM 1654 O O . ARG B 1 95 ? 11.031 27.516 2.729 1 76.69 95 ARG B O 1
ATOM 1661 N N . PHE B 1 96 ? 10.695 27.359 0.578 1 76.94 96 PHE B N 1
ATOM 1662 C CA . PHE B 1 96 ? 11.516 28.531 0.281 1 76.94 96 PHE B CA 1
ATOM 1663 C C . PHE B 1 96 ? 10.688 29.812 0.365 1 76.94 96 PHE B C 1
ATOM 1665 O O . PHE B 1 96 ? 11.227 30.891 0.658 1 76.94 96 PHE B O 1
ATOM 1672 N N . GLU B 1 97 ? 9.359 29.828 0.019 1 68.62 97 GLU B N 1
ATOM 1673 C CA . GLU B 1 97 ? 8.516 31.016 0.083 1 68.62 97 GLU B CA 1
ATOM 1674 C C . GLU B 1 97 ? 8.141 31.344 1.524 1 68.62 97 GLU B C 1
ATOM 1676 O O . GLU B 1 97 ? 7.781 32.5 1.83 1 68.62 97 GLU B O 1
ATOM 1681 N N . SER B 1 98 ? 7.945 30.484 2.459 1 59.28 98 SER B N 1
ATOM 1682 C CA . SER B 1 98 ? 7.641 30.875 3.832 1 59.28 98 SER B CA 1
ATOM 1683 C C . SER B 1 98 ? 8.773 31.703 4.43 1 59.28 98 SER B C 1
ATOM 1685 O O . SER B 1 98 ? 9.797 31.156 4.848 1 59.28 98 SER B O 1
ATOM 1687 N N . PRO B 1 99 ? 8.836 32.938 4.016 1 52.94 99 PRO B N 1
ATOM 1688 C CA . PRO B 1 99 ? 9.797 33.906 4.559 1 52.94 99 PRO B CA 1
ATOM 1689 C C . PRO B 1 99 ? 9.742 34 6.082 1 52.94 99 PRO B C 1
ATOM 1691 O O . PRO B 1 99 ? 8.711 33.719 6.688 1 52.94 99 PRO B O 1
ATOM 1694 N N . ASN B 1 100 ? 10.828 33.75 6.836 1 48 100 ASN B N 1
ATOM 1695 C CA . ASN B 1 100 ? 11.031 34.312 8.164 1 48 100 ASN B CA 1
ATOM 1696 C C . ASN B 1 100 ? 10.531 35.75 8.242 1 48 100 ASN B C 1
ATOM 1698 O O . ASN B 1 100 ? 11.25 36.688 7.879 1 48 100 ASN B O 1
ATOM 1702 N N . ILE B 1 101 ? 9.336 36.094 7.969 1 44.41 101 ILE B N 1
ATOM 1703 C CA . ILE B 1 101 ? 8.953 37.438 8.398 1 44.41 101 ILE B CA 1
ATOM 1704 C C . ILE B 1 101 ? 9.133 37.562 9.906 1 44.41 101 ILE B C 1
ATOM 1706 O O . ILE B 1 101 ? 8.32 37.062 10.68 1 44.41 101 ILE B O 1
ATOM 1710 N N . GLU B 1 102 ? 10.258 37.344 10.461 1 43.22 102 GLU B N 1
ATOM 1711 C CA . GLU B 1 102 ? 10.602 38 11.711 1 43.22 102 GLU B CA 1
ATOM 1712 C C . GLU B 1 102 ? 10.234 39.469 11.672 1 43.22 102 GLU B C 1
ATOM 1714 O O . GLU B 1 102 ? 10.867 40.25 10.969 1 43.22 102 GLU B O 1
ATOM 1719 N N . GLU B 1 103 ? 8.961 39.844 11.656 1 42.19 103 GLU B N 1
ATOM 1720 C CA . GLU B 1 103 ? 8.609 41.188 12.086 1 42.19 103 GLU B CA 1
ATOM 1721 C C . GLU B 1 103 ? 9.312 41.562 13.391 1 42.19 103 GLU B C 1
ATOM 1723 O O . GLU B 1 103 ? 9.086 40.938 14.422 1 42.19 103 GLU B O 1
ATOM 1728 N N . LYS B 1 104 ? 10.555 42 13.328 1 45.19 104 LYS B N 1
ATOM 1729 C CA . LYS B 1 104 ? 11.18 42.844 14.336 1 45.19 104 LYS B CA 1
ATOM 1730 C C . LYS B 1 104 ? 10.25 43.969 14.758 1 45.19 104 LYS B C 1
ATOM 1732 O O . LYS B 1 104 ? 10.055 44.938 14.008 1 45.19 104 LYS B O 1
ATOM 1737 N N . THR B 1 105 ? 9.07 43.875 15.344 1 40.38 105 THR B N 1
ATOM 1738 C CA . THR B 1 105 ? 8.484 44.969 16.109 1 40.38 105 THR B CA 1
ATOM 1739 C C . THR B 1 105 ? 9.453 45.438 17.188 1 40.38 105 THR B C 1
ATOM 1741 O O . THR B 1 105 ? 9.828 44.688 18.078 1 40.38 105 THR B O 1
ATOM 1744 N N . GLU B 1 106 ? 10.195 46.5 16.844 1 32.59 106 GLU B N 1
ATOM 1745 C CA . GLU B 1 106 ? 10.617 47.5 17.828 1 32.59 106 GLU B CA 1
ATOM 1746 C C . GLU B 1 106 ? 9.43 48.031 18.641 1 32.59 106 GLU B C 1
ATOM 1748 O O . GLU B 1 106 ? 8.32 48.156 18.109 1 32.59 106 GLU B O 1
#

Solvent-accessible surface area (backbone atoms only — not comparable to full-atom values): 11579 Å² total; per-residue (Å²): 138,68,78,24,46,45,17,52,38,59,55,66,63,46,64,58,25,30,38,34,33,75,83,72,68,51,36,30,32,32,46,81,72,15,35,24,24,70,43,73,96,52,42,76,34,64,37,57,43,40,33,70,50,69,36,35,42,28,36,75,42,79,48,85,80,58,66,75,50,53,57,53,31,51,52,51,50,49,52,32,50,50,46,37,50,51,52,50,50,52,55,54,51,52,64,68,63,63,65,84,73,73,76,79,78,127,135,70,78,22,45,46,18,53,38,60,56,65,63,48,69,58,25,28,38,35,33,77,81,73,69,51,34,31,31,34,46,82,73,14,35,24,24,70,42,73,96,52,42,76,34,66,37,58,43,40,32,69,49,69,37,35,41,29,35,75,42,81,50,69,76,87,50,70,48,64,62,54,41,51,52,51,51,50,51,31,50,51,47,37,50,51,53,50,49,51,56,54,50,52,66,66,63,63,63,84,74,71,75,78,78,127

Foldseek 3Di:
DDKDQLVRCVVPAFAQKKKAWPVRAWIWGQHPVAIATCDDPRHRHHDDPDPCSRVIIIDIGHDPPDDVRVVVRVVVVVVVVVVVVVVVVVVVVVVVPPDPPPPPDD/DDKDQLVRCVVPAFAQKKKAWPVRAWIWGQHPVAIATCDDPRHRHHDDPDPCSRVIIIDIGHDPVVRPDPPVRVVVVVVVVVVVVVVVVVVVVVVVPPDPPPPPPD